Protein 3GLV (pdb70)

Solvent-accessible surface area: 13086 Å² total; per-residue (Å²): 112,162,72,67,0,3,0,60,26,19,8,30,46,2,69,38,21,34,9,38,31,0,72,42,0,52,141,69,20,81,41,0,0,0,10,0,19,61,40,56,31,1,133,120,102,66,116,121,17,144,52,71,35,97,29,4,37,40,9,0,44,19,1,88,21,1,66,102,21,55,36,7,46,97,73,68,96,36,99,10,5,85,101,8,154,4,67,16,8,0,16,17,99,117,54,99,150,61,44,62,81,8,65,72,90,6,97,193,108,60,51,135,19,132,18,28,83,8,66,146,106,157,131,116,81,59,0,1,0,12,17,42,7,23,56,3,69,26,20,30,6,38,20,0,84,51,0,56,148,64,22,83,22,0,0,0,9,0,18,75,33,32,42,1,125,119,88,74,124,112,17,135,49,73,31,96,28,3,38,37,8,0,42,20,0,91,19,2,68,100,21,48,33,8,60,113,83,34,68,83,84,3,2,78,102,4,154,6,67,15,6,0,3,8,122,91,40,176,76,68,70,64,124,13,52,53,81,3,72,173,59,73,38,130,7,128,26,34,84,11,71,131,110,162

B-factor: mean 28.6, std 10.63, range [13.2, 109.68]

Organism: Thermoplasma volcanium (strain ATCC 51530 / DSM 4299 / JCM 9571 / NBRC 15438 / GSS1) (NCBI:txid273116)

Radius of gyration: 21.01 Å; Cα contacts (8 Å, |Δi|>4): 425; chains: 2; bounding box: 41×51×57 Å

Foldseek 3Di:
DFAEEEEEDQQQDPDVQVVLQLVQRLVVGHAYEYEHEAQQQCVVVPHRGPDHRVVSQVVVCPDPSHRYYYYADNPCRVVVCVVRVGQEYEDEQPPVVVVVVVVVVCVVVVRRHYYDYGDHDD/DWAEEEEEDAQQPPDVQVVQQLVVRLVVIPAYEYEHEAQVRQVVVVDRRPDHRVVSQVVVCPDPSHRYYYYDDVPPVVVVCVVRLHQEYEAEQPDPDDLVVVQVVNVVVVHHHHYYYGDGDD

Sequence (244 aa):
GMIRVMATGVFDILHLGHIHYLKESKKLGDELVVVVARDSTARNNGKIPIFDENSRLALISELKVVDRAILGHEGDMMKTVIEVKPDIITLGYDQKFDEAELQSKINKLGITVKIVRISKYDGMIRVMATGVFDILHLGHIHYLKESKKLGDELVVVVARDSTARNNGKIPIFDENSRLALISELKVVDRAILGHEGDMMKTVIEVKPDIITLGYDQKFDEAELQSKINKLGITVKIVRISKYD

Nearest PDB structures (foldseek):
  3glv-assembly1_B  TM=1.008E+00  e=1.560E-24  Thermoplasma volcanium GSS1
  1n1d-assembly1_A  TM=8.593E-01  e=3.790E-09  Bacillus subtilis
  2b7l-assembly2_D  TM=8.286E-01  e=2.586E-09  Staphylococcus aureus
  5x3d-assembly1_A-2  TM=8.651E-01  e=1.445E-08  Streptomyces wedmorensis
  4xsv-assembly1_A  TM=7.976E-01  e=5.506E-08  Homo sapiens

Secondary structure (DSSP, 8-state):
---EEEEEE--SS--HHHHHHHHHHHTTSSEEEEEEPPHHHHHHTT---SS-HHHHHHHHTTBTT-SEEEE--TT-HHHHHHHH--SEEEE-TT-HHHHHHHHHHHHHHT---EEEEPPPP-/---EEEEEE--SS--HHHHHHHHHHHTTSSEEEEEEPPHHHHHTTT---SS-HHHHHHHHHTBTT-SEEEE--TT-HHHHHHHH--SEEEE-TT----HHHHHHHHHHTT---EEEEPPPP-

Structure (mmCIF, N/CA/C/O backbone):
data_3GLV
#
_entry.id   3GLV
#
_cell.length_a   62.391
_cell.length_b   67.187
_cell.length_c   99.032
_cell.angle_alpha   90.00
_cell.angle_beta   90.00
_cell.angle_gamma   90.00
#
_symmetry.space_group_name_H-M   'P 21 21 21'
#
loop_
_entity.id
_entity.type
_entity.pdbx_description
1 polymer 'Lipopolysaccharide core biosynthesis protein'
2 non-polymer 'SULFATE ION'
3 non-polymer 'ADENOSINE MONOPHOSPHATE'
4 water water
#
loop_
_atom_site.group_PDB
_atom_site.id
_atom_site.type_symbol
_atom_site.label_atom_id
_atom_site.label_alt_id
_atom_site.label_comp_id
_atom_site.label_asym_id
_atom_site.label_entity_id
_atom_site.label_seq_id
_atom_site.pdbx_PDB_ins_code
_atom_site.Cartn_x
_atom_site.Cartn_y
_atom_site.Cartn_z
_atom_site.occupancy
_atom_site.B_iso_or_equiv
_atom_site.auth_seq_id
_atom_site.auth_comp_id
_atom_site.auth_asym_id
_atom_site.auth_atom_id
_atom_site.pdbx_PDB_model_num
ATOM 1 N N . GLY A 1 1 ? 36.384 70.100 -10.708 1.00 20.00 0 GLY A N 1
ATOM 2 C CA . GLY A 1 1 ? 36.401 69.387 -11.968 1.00 20.00 0 GLY A CA 1
ATOM 3 C C . GLY A 1 1 ? 36.195 67.918 -11.737 1.00 20.00 0 GLY A C 1
ATOM 4 O O . GLY A 1 1 ? 36.943 67.354 -11.008 1.00 20.00 0 GLY A O 1
ATOM 5 N N . MET A 1 2 ? 35.181 67.336 -12.362 1.00 33.38 1 MET A N 1
ATOM 6 C CA . MET A 1 2 ? 34.760 65.964 -12.186 1.00 34.29 1 MET A CA 1
ATOM 7 C C . MET A 1 2 ? 35.217 65.075 -13.343 1.00 32.38 1 MET A C 1
ATOM 8 O O . MET A 1 2 ? 34.583 65.027 -14.372 1.00 33.24 1 MET A O 1
ATOM 13 N N . ILE A 1 3 ? 36.304 64.361 -13.146 1.00 29.41 2 ILE A N 1
ATOM 14 C CA . ILE A 1 3 ? 36.993 63.653 -14.195 1.00 27.47 2 ILE A CA 1
ATOM 15 C C . ILE A 1 3 ? 36.210 62.434 -14.623 1.00 25.98 2 ILE A C 1
ATOM 16 O O . ILE A 1 3 ? 35.830 61.621 -13.794 1.00 25.79 2 ILE A O 1
ATOM 21 N N . ARG A 1 4 ? 35.959 62.325 -15.922 1.00 24.43 3 ARG A N 1
ATOM 22 C CA . ARG A 1 4 ? 35.191 61.243 -16.472 1.00 24.06 3 ARG A CA 1
ATOM 23 C C . ARG A 1 4 ? 36.112 60.206 -17.120 1.00 22.70 3 ARG A C 1
ATOM 24 O O . ARG A 1 4 ? 36.864 60.530 -18.030 1.00 20.89 3 ARG A O 1
ATOM 32 N N . VAL A 1 5 ? 36.010 58.954 -16.628 1.00 22.36 4 VAL A N 1
ATOM 33 C CA . VAL A 1 5 ? 36.817 57.807 -17.097 1.00 20.48 4 VAL A CA 1
ATOM 34 C C . VAL A 1 5 ? 35.852 56.899 -17.878 1.00 19.84 4 VAL A C 1
ATOM 35 O O . VAL A 1 5 ? 34.711 56.610 -17.411 1.00 19.02 4 VAL A O 1
ATOM 39 N N . MET A 1 6 ? 36.281 56.475 -19.064 1.00 18.77 5 MET A N 1
ATOM 40 C CA . MET A 1 6 ? 35.560 55.503 -19.915 1.00 18.52 5 MET A CA 1
ATOM 41 C C . MET A 1 6 ? 36.361 54.231 -19.982 1.00 19.29 5 MET A C 1
ATOM 42 O O . MET A 1 6 ? 37.593 54.234 -20.346 1.00 17.92 5 MET A O 1
ATOM 47 N N . ALA A 1 7 ? 35.667 53.147 -19.615 1.00 17.44 6 ALA A N 1
ATOM 48 C CA . ALA A 1 7 ? 36.156 51.764 -19.738 1.00 17.34 6 ALA A CA 1
ATOM 49 C C . ALA A 1 7 ? 35.253 51.003 -20.706 1.00 19.32 6 ALA A C 1
ATOM 50 O O . ALA A 1 7 ? 34.060 51.364 -20.876 1.00 18.46 6 ALA A O 1
ATOM 52 N N . THR A 1 8 ? 35.788 49.943 -21.322 1.00 19.55 7 THR A N 1
ATOM 53 C CA . THR A 1 8 ? 35.020 49.176 -22.319 1.00 20.73 7 THR A CA 1
ATOM 54 C C . THR A 1 8 ? 35.211 47.661 -22.121 1.00 19.98 7 THR A C 1
ATOM 55 O O . THR A 1 8 ? 36.198 47.225 -21.566 1.00 19.38 7 THR A O 1
ATOM 59 N N . GLY A 1 9 ? 34.330 46.839 -22.673 1.00 20.39 8 GLY A N 1
ATOM 60 C CA . GLY A 1 9 ? 34.497 45.365 -22.618 1.00 19.51 8 GLY A CA 1
ATOM 61 C C . GLY A 1 9 ? 33.183 44.695 -22.968 1.00 20.12 8 GLY A C 1
ATOM 62 O O . GLY A 1 9 ? 32.159 45.382 -23.171 1.00 18.95 8 GLY A O 1
ATOM 63 N N . VAL A 1 10 ? 33.236 43.368 -23.064 1.00 19.74 9 VAL A N 1
ATOM 64 C CA . VAL A 1 10 ? 32.084 42.531 -23.238 1.00 19.41 9 VAL A CA 1
ATOM 65 C C . VAL A 1 10 ? 31.444 42.227 -21.902 1.00 19.38 9 VAL A C 1
ATOM 66 O O . VAL A 1 10 ? 30.254 42.306 -21.803 1.00 17.93 9 VAL A O 1
ATOM 70 N N . PHE A 1 11 ? 32.252 41.855 -20.894 1.00 20.15 10 PHE A N 1
ATOM 71 C CA . PHE A 1 11 ? 31.788 41.496 -19.548 1.00 20.17 10 PHE A CA 1
ATOM 72 C C . PHE A 1 11 ? 30.749 40.388 -19.591 1.00 20.80 10 PHE A C 1
ATOM 73 O O . PHE A 1 11 ? 29.662 40.530 -19.056 1.00 19.79 10 PHE A O 1
ATOM 81 N N . ASP A 1 12 ? 31.077 39.299 -20.269 1.00 20.11 11 ASP A N 1
ATOM 82 C CA . ASP A 1 12 ? 30.117 38.198 -20.427 1.00 21.17 11 ASP A CA 1
ATOM 83 C C . ASP A 1 12 ? 29.900 37.472 -19.088 1.00 21.46 11 ASP A C 1
ATOM 84 O O . ASP A 1 12 ? 28.787 37.506 -18.510 1.00 22.48 11 ASP A O 1
ATOM 89 N N . ILE A 1 13 ? 30.948 36.850 -18.590 1.00 22.20 12 ILE A N 1
ATOM 90 C CA . ILE A 1 13 ? 30.907 36.221 -17.272 1.00 23.55 12 ILE A CA 1
ATOM 91 C C . ILE A 1 13 ? 31.771 37.050 -16.360 1.00 23.52 12 ILE A C 1
ATOM 92 O O . ILE A 1 13 ? 33.002 37.101 -16.584 1.00 23.39 12 ILE A O 1
ATOM 97 N N . LEU A 1 14 ? 31.168 37.690 -15.352 1.00 22.42 13 LEU A N 1
ATOM 98 C CA . LEU A 1 14 ? 31.956 38.613 -14.498 1.00 23.23 13 LEU A CA 1
ATOM 99 C C . LEU A 1 14 ? 32.976 37.844 -13.699 1.00 23.34 13 LEU A C 1
ATOM 100 O O . LEU A 1 14 ? 32.678 36.766 -13.131 1.00 22.01 13 LEU A O 1
ATOM 105 N N . HIS A 1 15 ? 34.185 38.378 -13.654 1.00 23.88 14 HIS A N 1
ATOM 106 C CA . HIS A 1 15 ? 35.215 37.804 -12.830 1.00 23.84 14 HIS A CA 1
ATOM 107 C C . HIS A 1 15 ? 36.138 38.883 -12.244 1.00 23.42 14 HIS A C 1
ATOM 108 O O . HIS A 1 15 ? 35.963 40.054 -12.531 1.00 21.31 14 HIS A O 1
ATOM 115 N N . LEU A 1 16 ? 37.103 38.478 -11.417 1.00 22.42 15 LEU A N 1
ATOM 116 C CA . LEU A 1 16 ? 37.884 39.439 -10.657 1.00 22.62 15 LEU A CA 1
ATOM 117 C C . LEU A 1 16 ? 38.854 40.259 -11.533 1.00 21.96 15 LEU A C 1
ATOM 118 O O . LEU A 1 16 ? 39.322 41.336 -11.125 1.00 20.46 15 LEU A O 1
ATOM 123 N N . GLY A 1 17 ? 39.156 39.756 -12.719 1.00 20.75 16 GLY A N 1
ATOM 124 C CA . GLY A 1 17 ? 39.908 40.540 -13.727 1.00 20.67 16 GLY A CA 1
ATOM 125 C C . GLY A 1 17 ? 39.142 41.775 -14.176 1.00 20.71 16 GLY A C 1
ATOM 126 O O . GLY A 1 17 ? 39.706 42.882 -14.316 1.00 19.57 16 GLY A O 1
ATOM 127 N N . HIS A 1 18 ? 37.834 41.590 -14.392 1.00 20.05 17 HIS A N 1
ATOM 128 C CA . HIS A 1 18 ? 37.002 42.660 -14.741 1.00 20.20 17 HIS A CA 1
ATOM 129 C C . HIS A 1 18 ? 36.978 43.634 -13.561 1.00 20.19 17 HIS A C 1
ATOM 130 O O . HIS A 1 18 ? 37.071 44.842 -13.747 1.00 20.33 17 HIS A O 1
ATOM 137 N N . ILE A 1 19 ? 36.757 43.126 -12.357 1.00 19.80 18 ILE A N 1
ATOM 138 C CA . ILE A 1 19 ? 36.704 43.969 -11.181 1.00 19.19 18 ILE A CA 1
ATOM 139 C C . ILE A 1 19 ? 37.990 44.796 -11.064 1.00 19.72 18 ILE A C 1
ATOM 140 O O . ILE A 1 19 ? 37.936 46.000 -10.743 1.00 18.31 18 ILE A O 1
ATOM 145 N N . HIS A 1 20 ? 39.158 44.182 -11.291 1.00 18.99 19 HIS A N 1
ATOM 146 C CA . HIS A 1 20 ? 40.417 44.968 -11.155 1.00 18.46 19 HIS A CA 1
ATOM 147 C C . HIS A 1 20 ? 40.421 46.081 -12.239 1.00 19.12 19 HIS A C 1
ATOM 148 O O . HIS A 1 20 ? 40.760 47.217 -11.943 1.00 19.01 19 HIS A O 1
ATOM 155 N N . TYR A 1 21 ? 40.025 45.783 -13.456 1.00 18.92 20 TYR A N 1
ATOM 156 C CA . TYR A 1 21 ? 39.991 46.783 -14.512 1.00 17.71 20 TYR A CA 1
ATOM 157 C C . TYR A 1 21 ? 39.079 47.941 -14.171 1.00 18.80 20 TYR A C 1
ATOM 158 O O . TYR A 1 21 ? 39.489 49.051 -14.229 1.00 17.00 20 TYR A O 1
ATOM 167 N N . LEU A 1 22 ? 37.852 47.640 -13.789 1.00 17.85 21 LEU A N 1
ATOM 168 C CA . LEU A 1 22 ? 36.886 48.641 -13.442 1.00 17.58 21 LEU A CA 1
ATOM 169 C C . LEU A 1 22 ? 37.288 49.447 -12.189 1.00 17.16 21 LEU A C 1
ATOM 170 O O . LEU A 1 22 ? 37.293 50.628 -12.220 1.00 17.35 21 LEU A O 1
ATOM 175 N N . LYS A 1 23 ? 37.658 48.779 -11.115 1.00 18.09 22 LYS A N 1
ATOM 176 C CA . LYS A 1 23 ? 38.037 49.429 -9.881 1.00 18.97 22 LYS A CA 1
ATOM 177 C C . LYS A 1 23 ? 39.213 50.348 -10.046 1.00 19.23 22 LYS A C 1
ATOM 178 O O . LYS A 1 23 ? 39.219 51.478 -9.484 1.00 18.94 22 LYS A O 1
ATOM 184 N N . GLU A 1 24 ? 40.221 49.904 -10.798 1.00 19.11 23 GLU A N 1
ATOM 185 C CA . GLU A 1 24 ? 41.407 50.747 -10.976 1.00 18.80 23 GLU A CA 1
ATOM 186 C C . GLU A 1 24 ? 41.043 51.919 -11.906 1.00 19.30 23 GLU A C 1
ATOM 187 O O . GLU A 1 24 ? 41.532 53.002 -11.715 1.00 17.67 23 GLU A O 1
ATOM 193 N N . SER A 1 25 ? 40.125 51.703 -12.871 1.00 18.68 24 SER A N 1
ATOM 194 C CA . SER A 1 25 ? 39.724 52.778 -13.730 1.00 18.86 24 SER A CA 1
ATOM 195 C C . SER A 1 25 ? 39.036 53.847 -12.893 1.00 20.12 24 SER A C 1
ATOM 196 O O . SER A 1 25 ? 39.299 55.017 -13.085 1.00 19.82 24 SER A O 1
ATOM 199 N N . LYS A 1 26 ? 38.148 53.440 -11.969 1.00 21.05 25 LYS A N 1
ATOM 200 C CA . LYS A 1 26 ? 37.394 54.385 -11.143 1.00 21.18 25 LYS A CA 1
ATOM 201 C C . LYS A 1 26 ? 38.339 55.240 -10.310 1.00 20.40 25 LYS A C 1
ATOM 202 O O . LYS A 1 26 ? 38.141 56.441 -10.147 1.00 19.95 25 LYS A O 1
ATOM 208 N N . LYS A 1 27 ? 39.423 54.629 -9.844 1.00 19.99 26 LYS A N 1
ATOM 209 C CA . LYS A 1 27 ? 40.383 55.333 -9.006 1.00 18.80 26 LYS A CA 1
ATOM 210 C C . LYS A 1 27 ? 40.957 56.549 -9.726 1.00 18.98 26 LYS A C 1
ATOM 211 O O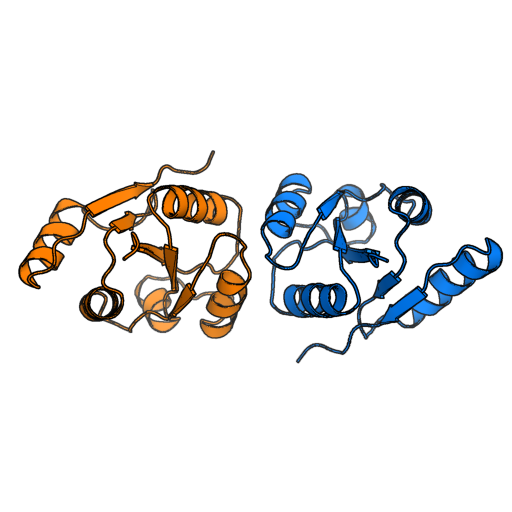 . LYS A 1 27 ? 41.514 57.428 -9.059 1.00 17.64 26 LYS A O 1
ATOM 217 N N . LEU A 1 28 ? 40.896 56.582 -11.057 1.00 19.05 27 LEU A N 1
ATOM 218 C CA . LEU A 1 28 ? 41.597 57.640 -11.785 1.00 19.95 27 LEU A CA 1
ATOM 219 C C . LEU A 1 28 ? 40.734 58.917 -11.922 1.00 20.10 27 LEU A C 1
ATOM 220 O O . LEU A 1 28 ? 41.213 59.948 -12.399 1.00 20.29 27 LEU A O 1
ATOM 225 N N . GLY A 1 29 ? 39.466 58.861 -11.533 1.00 20.94 28 GLY A N 1
ATOM 226 C CA . GLY A 1 29 ? 38.611 60.016 -11.687 1.00 20.95 28 GLY A CA 1
ATOM 227 C C . GLY A 1 29 ? 37.445 60.020 -10.719 1.00 21.38 28 GLY A C 1
ATOM 228 O O . GLY A 1 29 ? 37.542 59.480 -9.616 1.00 20.05 28 GLY A O 1
ATOM 229 N N . ASP A 1 30 ? 36.335 60.620 -11.153 1.00 21.12 29 ASP A N 1
ATOM 230 C CA . ASP A 1 30 ? 35.162 60.812 -10.302 1.00 22.66 29 ASP A CA 1
ATOM 231 C C . ASP A 1 30 ? 33.930 60.135 -10.793 1.00 22.98 29 ASP A C 1
ATOM 232 O O . ASP A 1 30 ? 32.999 59.886 -10.029 1.00 24.92 29 ASP A O 1
ATOM 237 N N . GLU A 1 31 ? 33.867 59.886 -12.095 1.00 23.73 30 GLU A N 1
ATOM 238 C CA . GLU A 1 31 ? 32.757 59.182 -12.692 1.00 23.84 30 GLU A CA 1
ATOM 239 C C . GLU A 1 31 ? 33.330 58.083 -13.615 1.00 23.04 30 GLU A C 1
ATOM 240 O O . GLU A 1 31 ? 34.118 58.361 -14.469 1.00 23.89 30 GLU A O 1
ATOM 246 N N . LEU A 1 32 ? 32.909 56.835 -13.409 1.00 21.79 31 LEU A N 1
ATOM 247 C CA . LEU A 1 32 ? 33.198 55.746 -14.323 1.00 19.87 31 LEU A CA 1
ATOM 248 C C . LEU A 1 32 ? 31.996 55.413 -15.196 1.00 20.47 31 LEU A C 1
ATOM 249 O O . LEU A 1 32 ? 30.927 55.076 -14.678 1.00 19.19 31 LEU A O 1
ATOM 254 N N . VAL A 1 33 ? 32.189 55.593 -16.528 1.00 20.45 32 VAL A N 1
ATOM 255 C CA . VAL A 1 33 ? 31.240 55.182 -17.562 1.00 20.22 32 VAL A CA 1
ATOM 256 C C . VAL A 1 33 ? 31.806 53.938 -18.169 1.00 19.74 32 VAL A C 1
ATOM 257 O O . VAL A 1 33 ? 32.983 53.891 -18.653 1.00 20.06 32 VAL A O 1
ATOM 261 N N . VAL A 1 34 ? 31.006 52.884 -18.164 1.00 19.93 33 VAL A N 1
ATOM 262 C CA . VAL A 1 34 ? 31.428 51.643 -18.829 1.00 18.85 33 VAL A CA 1
ATOM 263 C C . VAL A 1 34 ? 30.673 51.425 -20.102 1.00 20.34 33 VAL A C 1
ATOM 264 O O . VAL A 1 34 ? 29.380 51.513 -20.133 1.00 18.98 33 VAL A O 1
ATOM 268 N N . VAL A 1 35 ? 31.411 51.152 -21.178 1.00 18.68 34 VAL A N 1
ATOM 269 C CA . VAL A 1 35 ? 30.749 50.895 -22.459 1.00 19.58 34 VAL A CA 1
ATOM 270 C C . VAL A 1 35 ? 30.807 49.398 -22.768 1.00 19.99 34 VAL A C 1
ATOM 271 O O . VAL A 1 35 ? 31.883 48.805 -22.905 1.00 18.84 34 VAL A O 1
ATOM 275 N N . VAL A 1 36 ? 29.632 48.803 -22.825 1.00 19.59 35 VAL A N 1
ATOM 276 C CA . VAL A 1 36 ? 29.443 47.356 -22.904 1.00 20.89 35 VAL A CA 1
ATOM 277 C C . VAL A 1 36 ? 29.183 46.962 -24.373 1.00 21.56 35 VAL A C 1
ATOM 278 O O . VAL A 1 36 ? 28.262 47.509 -25.007 1.00 21.57 35 VAL A O 1
ATOM 282 N N . ALA A 1 37 ? 29.968 46.032 -24.917 1.00 21.79 36 ALA A N 1
ATOM 283 C CA . ALA A 1 37 ? 29.854 45.655 -26.338 1.00 22.25 36 ALA A CA 1
ATOM 284 C C . ALA A 1 37 ? 28.481 45.052 -26.659 1.00 22.31 36 ALA A C 1
ATOM 285 O O . ALA A 1 37 ? 27.963 44.244 -25.898 1.00 22.17 36 ALA A O 1
ATOM 287 N N . ARG A 1 38 ? 27.876 45.499 -27.762 1.00 22.12 37 ARG A N 1
ATOM 288 C CA . ARG A 1 38 ? 26.724 44.849 -28.338 1.00 22.69 37 ARG A CA 1
ATOM 289 C C . ARG A 1 38 ? 27.050 43.417 -28.708 1.00 21.76 37 ARG A C 1
ATOM 290 O O . ARG A 1 38 ? 28.187 43.064 -28.974 1.00 19.03 37 ARG A O 1
ATOM 298 N N . ASP A 1 39 ? 26.017 42.604 -28.741 1.00 22.29 38 ASP A N 1
ATOM 299 C CA . ASP A 1 39 ? 26.167 41.212 -29.160 1.00 23.93 38 ASP A CA 1
ATOM 300 C C . ASP A 1 39 ? 26.746 41.065 -30.573 1.00 24.31 38 ASP A C 1
ATOM 301 O O . ASP A 1 39 ? 27.607 40.212 -30.789 1.00 24.77 38 ASP A O 1
ATOM 306 N N . SER A 1 40 ? 26.338 41.901 -31.531 1.00 25.66 39 SER A N 1
ATOM 307 C CA . SER A 1 40 ? 26.934 41.824 -32.892 1.00 26.58 39 SER A CA 1
ATOM 308 C C . SER A 1 40 ? 28.441 42.105 -32.892 1.00 27.78 39 SER A C 1
ATOM 309 O O . SER A 1 40 ? 29.233 41.375 -33.499 1.00 27.01 39 SER A O 1
ATOM 312 N N . THR A 1 41 ? 28.833 43.186 -32.234 1.00 28.45 40 THR A N 1
ATOM 313 C CA . THR A 1 41 ? 30.244 43.539 -32.106 1.00 29.50 40 THR A CA 1
ATOM 314 C C . THR A 1 41 ? 31.058 42.388 -31.505 1.00 30.25 40 THR A C 1
ATOM 315 O O . THR A 1 41 ? 32.054 41.950 -32.096 1.00 30.75 40 THR A O 1
ATOM 319 N N . ALA A 1 42 ? 30.639 41.883 -30.340 1.00 29.24 41 ALA A N 1
ATOM 320 C CA . ALA A 1 42 ? 31.350 40.747 -29.751 1.00 30.00 41 ALA A CA 1
ATOM 321 C C . ALA A 1 42 ? 31.448 39.554 -30.727 1.00 30.18 41 ALA A C 1
ATOM 322 O O . ALA A 1 42 ? 32.527 38.974 -30.932 1.00 29.49 41 ALA A O 1
ATOM 324 N N . ARG A 1 43 ? 30.320 39.193 -31.318 1.00 31.47 42 ARG A N 1
ATOM 325 C CA . ARG A 1 43 ? 30.316 38.112 -32.306 1.00 33.09 42 ARG A CA 1
ATOM 326 C C . ARG A 1 43 ? 31.312 38.377 -33.435 1.00 35.08 42 ARG A C 1
ATOM 327 O O . ARG A 1 43 ? 32.060 37.475 -33.848 1.00 34.48 42 ARG A O 1
ATOM 335 N N . ASN A 1 44 ? 31.288 39.609 -33.958 1.00 37.16 43 ASN A N 1
ATOM 336 C CA . ASN A 1 44 ? 32.129 39.957 -35.110 1.00 38.70 43 ASN A CA 1
ATOM 337 C C . ASN A 1 44 ? 33.576 39.936 -34.744 1.00 39.47 43 ASN A C 1
ATOM 338 O O . ASN A 1 44 ? 34.405 39.745 -35.616 1.00 40.56 43 ASN A O 1
ATOM 343 N N . ASN A 1 45 ? 33.884 40.149 -33.467 1.00 39.87 44 ASN A N 1
ATOM 344 C CA . ASN A 1 45 ? 35.256 40.023 -32.985 1.00 40.44 44 ASN A CA 1
ATOM 345 C C . ASN A 1 45 ? 35.541 38.601 -32.502 1.00 40.61 44 ASN A C 1
ATOM 346 O O . ASN A 1 45 ? 36.493 38.370 -31.749 1.00 41.01 44 ASN A O 1
ATOM 351 N N . GLY A 1 46 ? 34.733 37.640 -32.956 1.00 40.28 45 GLY A N 1
ATOM 352 C CA . GLY A 1 46 ? 34.964 36.242 -32.631 1.00 40.18 45 GLY A CA 1
ATOM 353 C C . GLY A 1 46 ? 34.887 35.871 -31.153 1.00 39.66 45 GLY A C 1
ATOM 354 O O . GLY A 1 46 ? 35.591 34.985 -30.708 1.00 40.40 45 GLY A O 1
ATOM 355 N N . LYS A 1 47 ? 34.049 36.539 -30.379 1.00 38.37 46 LYS A N 1
ATOM 356 C CA . LYS A 1 47 ? 33.783 36.070 -29.036 1.00 37.70 46 LYS A CA 1
ATOM 357 C C . LYS A 1 47 ? 32.286 36.085 -28.803 1.00 35.01 46 LYS A C 1
ATOM 358 O O . LYS A 1 47 ? 31.738 37.102 -28.395 1.00 35.06 46 LYS A O 1
ATOM 364 N N . ILE A 1 48 ? 31.635 34.961 -29.079 1.00 31.54 47 ILE A N 1
ATOM 365 C CA . ILE A 1 48 ? 30.206 34.826 -28.876 1.00 29.44 47 ILE A CA 1
ATOM 366 C C . ILE A 1 48 ? 29.924 34.885 -27.364 1.00 27.59 47 ILE A C 1
ATOM 367 O O . ILE A 1 48 ? 30.424 34.064 -26.622 1.00 28.03 47 ILE A O 1
ATOM 372 N N . PRO A 1 49 ? 29.152 35.867 -26.894 1.00 25.18 48 PRO A N 1
ATOM 373 C CA . PRO A 1 49 ? 28.875 35.819 -25.440 1.00 24.34 48 PRO A CA 1
ATOM 374 C C . PRO A 1 49 ? 27.624 34.969 -25.125 1.00 23.67 48 PRO A C 1
ATOM 375 O O . PRO A 1 49 ? 26.693 34.933 -25.919 1.00 25.38 48 PRO A O 1
ATOM 379 N N . ILE A 1 50 ? 27.610 34.303 -23.980 1.00 20.87 49 ILE A N 1
ATOM 380 C CA . ILE A 1 50 ? 26.491 33.458 -23.569 1.00 19.86 49 ILE A CA 1
ATOM 381 C C . ILE A 1 50 ? 25.312 34.273 -22.963 1.00 18.95 49 ILE A C 1
ATOM 382 O O . ILE A 1 50 ? 24.138 33.846 -22.996 1.00 18.86 49 ILE A O 1
ATOM 387 N N . PHE A 1 51 ? 25.629 35.440 -22.400 1.00 17.94 50 PHE A N 1
ATOM 388 C CA . PHE A 1 51 ? 24.599 36.367 -21.910 1.00 18.56 50 PHE A CA 1
ATOM 389 C C . PHE A 1 51 ? 24.327 37.455 -22.954 1.00 19.65 50 PHE A C 1
ATOM 390 O O . PHE A 1 51 ? 25.262 37.986 -23.563 1.00 18.00 50 PHE A O 1
ATOM 398 N N . ASP A 1 52 ? 23.060 37.817 -23.129 1.00 19.24 51 ASP A N 1
ATOM 399 C CA . ASP A 1 52 ? 22.691 38.831 -24.151 1.00 20.27 51 ASP A CA 1
ATOM 400 C C . ASP A 1 52 ? 23.088 40.227 -23.663 1.00 20.07 51 ASP A C 1
ATOM 401 O O . ASP A 1 52 ? 23.372 40.432 -22.479 1.00 20.71 51 ASP A O 1
ATOM 406 N N . GLU A 1 53 ? 23.100 41.190 -24.582 1.00 20.24 52 GLU A N 1
ATOM 407 C CA . GLU A 1 53 ? 23.696 42.497 -24.321 1.00 19.52 52 GLU A CA 1
ATOM 408 C C . GLU A 1 53 ? 22.995 43.272 -23.236 1.00 19.36 52 GLU A C 1
ATOM 409 O O . GLU A 1 53 ? 23.646 43.919 -22.467 1.00 18.99 52 GLU A O 1
ATOM 415 N N . ASN A 1 54 ? 21.675 43.179 -23.140 1.00 20.53 53 ASN A N 1
ATOM 416 C CA . ASN A 1 54 ? 20.949 43.887 -22.100 1.00 21.77 53 ASN A CA 1
ATOM 417 C C . ASN A 1 54 ? 21.244 43.303 -20.733 1.00 22.33 53 ASN A C 1
ATOM 418 O O . ASN A 1 54 ? 21.419 44.041 -19.747 1.00 22.43 53 ASN A O 1
ATOM 423 N N . SER A 1 55 ? 21.351 41.978 -20.671 1.00 21.42 54 SER A N 1
ATOM 424 C CA . SER A 1 55 ? 21.737 41.329 -19.419 1.00 20.66 54 SER A CA 1
ATOM 425 C C . SER A 1 55 ? 23.134 41.754 -19.000 1.00 19.51 54 SER A C 1
ATOM 426 O O . SER A 1 55 ? 23.343 42.118 -17.826 1.00 18.61 54 SER A O 1
ATOM 429 N N . ARG A 1 56 ? 24.075 41.757 -19.942 1.00 18.76 55 ARG A N 1
ATOM 430 C CA . ARG A 1 56 ? 25.449 42.069 -19.554 1.00 18.79 55 ARG A CA 1
ATOM 431 C C . ARG A 1 56 ? 25.533 43.504 -19.031 1.00 20.42 55 ARG A C 1
ATOM 432 O O . ARG A 1 56 ? 26.254 43.779 -18.068 1.00 19.96 55 ARG A O 1
ATOM 440 N N . LEU A 1 57 ? 24.855 44.423 -19.724 1.00 20.49 56 LEU A N 1
ATOM 441 C CA . LEU A 1 57 ? 24.836 45.839 -19.348 1.00 21.77 56 LEU A CA 1
ATOM 442 C C . LEU A 1 57 ? 24.243 46.013 -17.947 1.00 21.73 56 LEU A C 1
ATOM 443 O O . LEU A 1 57 ? 24.810 46.707 -17.133 1.00 21.83 56 LEU A O 1
ATOM 448 N N . ALA A 1 58 ? 23.071 45.412 -17.709 1.00 22.90 57 ALA A N 1
ATOM 449 C CA . ALA A 1 58 ? 22.368 45.490 -16.410 1.00 22.99 57 ALA A CA 1
ATOM 450 C C . ALA A 1 58 ? 23.224 44.973 -15.251 1.00 23.80 57 ALA A C 1
ATOM 451 O O . ALA A 1 58 ? 23.259 45.575 -14.168 1.00 22.87 57 ALA A O 1
ATOM 453 N N . LEU A 1 59 ? 23.926 43.856 -15.459 1.00 22.64 58 LEU A N 1
ATOM 454 C CA . LEU A 1 59 ? 24.764 43.339 -14.401 1.00 22.35 58 LEU A CA 1
ATOM 455 C C . LEU A 1 59 ? 25.903 44.290 -14.114 1.00 21.67 58 LEU A C 1
ATOM 456 O O . LEU A 1 59 ? 26.121 44.632 -12.947 1.00 21.02 58 LEU A O 1
ATOM 461 N N . ILE A 1 60 ? 26.610 44.748 -15.141 1.00 21.20 59 ILE A N 1
ATOM 462 C CA . ILE A 1 60 ? 27.716 45.735 -14.939 1.00 20.68 59 ILE A CA 1
ATOM 463 C C . ILE A 1 60 ? 27.251 46.971 -14.123 1.00 19.8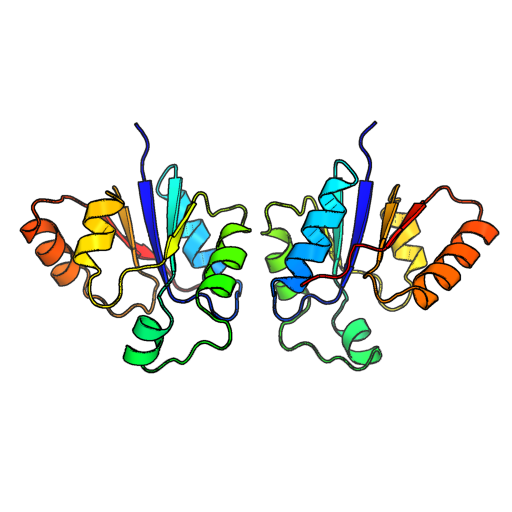1 59 ILE A C 1
ATOM 464 O O . ILE A 1 60 ? 27.968 47.489 -13.280 1.00 19.31 59 ILE A O 1
ATOM 469 N N . SER A 1 61 ? 26.010 47.403 -14.349 1.00 20.17 60 SER A N 1
ATOM 470 C CA . SER A 1 61 ? 25.433 48.578 -13.685 1.00 21.02 60 SER A CA 1
ATOM 471 C C . SER A 1 61 ? 25.256 48.355 -12.173 1.00 20.82 60 SER A C 1
ATOM 472 O O . SER A 1 61 ? 24.978 49.309 -11.426 1.00 21.14 60 SER A O 1
ATOM 475 N N . GLU A 1 62 ? 25.346 47.112 -11.729 1.00 20.88 61 GLU A N 1
ATOM 476 C CA . GLU A 1 62 ? 25.098 46.807 -10.320 1.00 21.11 61 GLU A CA 1
ATOM 477 C C . GLU A 1 62 ? 26.360 46.890 -9.496 1.00 21.04 61 GLU A C 1
ATOM 478 O O . GLU A 1 62 ? 26.290 46.695 -8.267 1.00 22.10 61 GLU A O 1
ATOM 484 N N . LEU A 1 63 ? 27.505 47.147 -10.132 1.00 19.04 62 LEU A N 1
ATOM 485 C CA . LEU A 1 63 ? 28.768 47.266 -9.404 1.00 18.66 62 LEU A CA 1
ATOM 486 C C . LEU A 1 63 ? 28.990 48.604 -8.736 1.00 19.46 62 LEU A C 1
ATOM 487 O O . LEU A 1 63 ? 28.788 49.677 -9.341 1.00 21.17 62 LEU A O 1
ATOM 492 N N . LYS A 1 64 ? 29.452 48.552 -7.485 1.00 19.17 63 LYS A N 1
ATOM 493 C CA . LYS A 1 64 ? 29.673 49.778 -6.703 1.00 20.44 63 LYS A CA 1
ATOM 494 C C . LYS A 1 64 ? 30.449 50.807 -7.509 1.00 19.60 63 LYS A C 1
ATOM 495 O O . LYS A 1 64 ? 30.081 51.956 -7.523 1.00 17.03 63 LYS A O 1
ATOM 501 N N . VAL A 1 65 ? 31.508 50.367 -8.195 1.00 19.96 64 VAL A N 1
ATOM 502 C CA . VAL A 1 65 ? 32.430 51.303 -8.806 1.00 20.24 64 VAL A CA 1
ATOM 503 C C . VAL A 1 65 ? 31.922 51.897 -10.122 1.00 22.62 64 VAL A C 1
ATOM 504 O O . VAL A 1 65 ? 32.516 52.857 -10.610 1.00 23.81 64 VAL A O 1
ATOM 508 N N . VAL A 1 66 ? 30.797 51.393 -10.657 1.00 22.83 65 VAL A N 1
ATOM 509 C CA . VAL A 1 66 ? 30.294 51.847 -11.913 1.00 22.61 65 VAL A CA 1
ATOM 510 C C . VAL A 1 66 ? 29.222 52.921 -11.727 1.00 24.16 65 VAL A C 1
ATOM 511 O O . VAL A 1 66 ? 28.116 52.671 -11.172 1.00 23.15 65 VAL A O 1
ATOM 515 N N . ASP A 1 67 ? 29.500 54.105 -12.268 1.00 23.96 66 ASP A N 1
ATOM 516 C CA . ASP A 1 67 ? 28.498 55.182 -12.185 1.00 24.78 66 ASP A CA 1
ATOM 517 C C . ASP A 1 67 ? 27.465 55.067 -13.283 1.00 25.60 66 ASP A C 1
ATOM 518 O O . ASP A 1 67 ? 26.278 55.193 -12.998 1.00 27.33 66 ASP A O 1
ATOM 523 N N . ARG A 1 68 ? 27.910 54.778 -14.509 1.00 25.37 67 ARG A N 1
ATOM 524 C CA . ARG A 1 68 ? 27.001 54.673 -15.664 1.00 26.26 67 ARG A CA 1
ATOM 525 C C . ARG A 1 68 ? 27.482 53.624 -16.631 1.00 24.72 67 ARG A C 1
ATOM 526 O O . ARG A 1 68 ? 28.689 53.486 -16.868 1.00 23.55 67 ARG A O 1
ATOM 534 N N . ALA A 1 69 ? 26.521 52.920 -17.227 1.00 24.29 68 ALA A N 1
ATOM 535 C CA . ALA A 1 69 ? 26.830 51.926 -18.233 1.00 24.03 68 ALA A CA 1
ATOM 536 C C . ALA A 1 69 ? 25.952 52.085 -19.426 1.00 23.74 68 ALA A C 1
ATOM 537 O O . ALA A 1 69 ? 24.732 52.283 -19.300 1.00 23.13 68 ALA A O 1
ATOM 539 N N . ILE A 1 70 ? 26.579 51.994 -20.593 1.00 22.70 69 ILE A N 1
ATOM 540 C CA . ILE A 1 70 ? 25.893 52.092 -21.854 1.00 22.75 69 ILE A CA 1
ATOM 541 C C . ILE A 1 70 ? 26.338 51.063 -22.878 1.00 22.67 69 ILE A C 1
ATOM 542 O O . ILE A 1 70 ? 27.469 50.523 -22.851 1.00 22.41 69 ILE A O 1
ATOM 547 N N . LEU A 1 71 ? 25.450 50.795 -23.813 1.00 22.73 70 LEU A N 1
ATOM 548 C CA . LEU A 1 71 ? 25.805 49.946 -24.944 1.00 24.83 70 LEU A CA 1
ATOM 549 C C . LEU A 1 71 ? 26.699 50.729 -25.933 1.00 25.40 70 LEU A C 1
ATOM 550 O O . LEU A 1 71 ? 26.485 51.904 -26.212 1.00 25.08 70 LEU A O 1
ATOM 555 N N . GLY A 1 72 ? 27.684 50.068 -26.485 1.00 25.92 71 GLY A N 1
ATOM 556 C CA . GLY A 1 72 ? 28.527 50.677 -27.472 1.00 27.29 71 GLY A CA 1
ATOM 557 C C . GLY A 1 72 ? 27.905 50.758 -28.862 1.00 29.53 71 GLY A C 1
ATOM 558 O O . GLY A 1 72 ? 26.768 50.409 -29.070 1.00 27.89 71 GLY A O 1
ATOM 559 N N . HIS A 1 73 ? 28.687 51.247 -29.802 1.00 32.32 72 HIS A N 1
ATOM 560 C CA . HIS A 1 73 ? 28.235 51.433 -31.161 1.00 36.15 72 HIS A CA 1
ATOM 561 C C . HIS A 1 73 ? 28.778 50.403 -32.088 1.00 38.99 72 HIS A C 1
ATOM 562 O O . HIS A 1 73 ? 29.963 50.229 -32.245 1.00 39.41 72 HIS A O 1
ATOM 569 N N . GLU A 1 74 ? 27.828 49.773 -32.727 1.00 42.57 73 GLU A N 1
ATOM 570 C CA . GLU A 1 74 ? 27.955 48.594 -33.521 1.00 45.69 73 GLU A CA 1
ATOM 571 C C . GLU A 1 74 ? 29.228 48.328 -34.318 1.00 46.67 73 GLU A C 1
ATOM 572 O O . GLU A 1 74 ? 29.497 47.193 -34.654 1.00 48.13 73 GLU A O 1
ATOM 578 N N . GLY A 1 75 ? 30.007 49.347 -34.623 1.00 46.70 74 GLY A N 1
ATOM 579 C CA . GLY A 1 75 ? 31.285 49.116 -35.258 1.00 46.66 74 GLY A CA 1
ATOM 580 C C . GLY A 1 75 ? 31.991 50.418 -35.507 1.00 46.96 74 GLY A C 1
ATOM 581 O O . GLY A 1 75 ? 32.525 50.649 -36.567 1.00 47.03 74 GLY A O 1
ATOM 582 N N . ASP A 1 76 ? 31.995 51.263 -34.492 1.00 46.81 75 ASP A N 1
ATOM 583 C CA . ASP A 1 76 ? 32.349 52.671 -34.637 1.00 46.09 75 ASP A CA 1
ATOM 584 C C . ASP A 1 76 ? 32.691 53.230 -33.259 1.00 45.10 75 ASP A C 1
ATOM 585 O O . ASP A 1 76 ? 31.833 53.824 -32.563 1.00 44.99 75 ASP A O 1
ATOM 590 N N . MET A 1 77 ? 33.935 53.014 -32.843 1.00 42.97 76 MET A N 1
ATOM 591 C CA . MET A 1 77 ? 34.353 53.368 -31.484 1.00 41.65 76 MET A CA 1
ATOM 592 C C . MET A 1 77 ? 34.418 54.894 -31.281 1.00 38.72 76 MET A C 1
ATOM 593 O O . MET A 1 77 ? 33.990 55.441 -30.234 1.00 35.90 76 MET A O 1
ATOM 598 N N . MET A 1 78 ? 34.942 55.585 -32.294 1.00 35.59 77 MET A N 1
ATOM 599 C CA . MET A 1 78 ? 35.082 57.021 -32.178 1.00 34.48 77 MET A CA 1
ATOM 600 C C . MET A 1 78 ? 33.722 57.667 -32.011 1.00 30.71 77 MET A C 1
ATOM 601 O O . MET A 1 78 ? 33.629 58.648 -31.332 1.00 28.61 77 MET A O 1
ATOM 606 N N . LYS A 1 79 ? 32.663 57.112 -32.598 1.00 28.26 78 LYS A N 1
ATOM 607 C CA . LYS A 1 79 ? 31.330 57.648 -32.323 1.00 26.86 78 LYS A CA 1
ATOM 608 C C . LYS A 1 79 ? 30.954 57.563 -30.832 1.00 25.90 78 LYS A C 1
ATOM 609 O O . LYS A 1 79 ? 30.368 58.500 -30.286 1.00 25.39 78 LYS A O 1
ATOM 615 N N . THR A 1 80 ? 31.284 56.451 -30.176 1.00 23.65 79 THR A N 1
ATOM 616 C CA . THR A 1 80 ? 31.102 56.376 -28.737 1.00 23.34 79 THR A CA 1
ATOM 617 C C . THR A 1 80 ? 31.946 57.438 -27.996 1.00 22.67 79 THR A C 1
ATOM 618 O O . THR A 1 80 ? 31.428 58.124 -27.122 1.00 21.11 79 THR A O 1
ATOM 622 N N . VAL A 1 81 ? 33.208 57.627 -28.377 1.00 22.60 80 VAL A N 1
ATOM 623 C CA . VAL A 1 81 ? 34.029 58.553 -27.654 1.00 23.35 80 VAL A CA 1
ATOM 624 C C . VAL A 1 81 ? 33.507 60.005 -27.757 1.00 24.94 80 VAL A C 1
ATOM 625 O O . VAL A 1 81 ? 33.472 60.735 -26.765 1.00 23.93 80 VAL A O 1
ATOM 629 N N . ILE A 1 82 ? 33.118 60.384 -28.976 1.00 25.49 81 ILE A N 1
ATOM 630 C CA . ILE A 1 82 ? 32.457 61.653 -29.268 1.00 27.16 81 ILE A CA 1
ATOM 631 C C . ILE A 1 82 ? 31.159 61.834 -28.476 1.00 26.72 81 ILE A C 1
ATOM 632 O O . ILE A 1 82 ? 30.792 62.954 -28.140 1.00 26.54 81 ILE A O 1
ATOM 637 N N . GLU A 1 83 ? 30.463 60.763 -28.150 1.00 26.71 82 GLU A N 1
ATOM 638 C CA . GLU A 1 83 ? 29.196 60.930 -27.389 1.00 27.25 82 GLU A CA 1
ATOM 639 C C . GLU A 1 83 ? 29.382 60.921 -25.877 1.00 26.22 82 GLU A C 1
ATOM 640 O O . GLU A 1 83 ? 28.711 61.664 -25.148 1.00 27.10 82 GLU A O 1
ATOM 646 N N . VAL A 1 84 ? 30.290 60.083 -25.397 1.00 24.56 83 VAL A N 1
ATOM 647 C CA . VAL A 1 84 ? 30.603 60.017 -23.969 1.00 23.50 83 VAL A CA 1
ATOM 648 C C . VAL A 1 84 ? 31.549 61.166 -23.515 1.00 23.05 83 VAL A C 1
ATOM 649 O O . VAL A 1 84 ? 31.429 61.684 -22.427 1.00 22.46 83 VAL A O 1
ATOM 653 N N . LYS A 1 85 ? 32.484 61.559 -24.355 1.00 22.94 84 LYS A N 1
ATOM 654 C CA . LYS A 1 85 ? 33.318 62.719 -24.071 1.00 22.82 84 LYS A CA 1
ATOM 655 C C . LYS A 1 85 ? 34.066 62.484 -22.739 1.00 22.35 84 LYS A C 1
ATOM 656 O O . LYS A 1 85 ? 34.057 63.301 -21.824 1.00 22.95 84 LYS A O 1
ATOM 662 N N . PRO A 1 86 ? 34.751 61.364 -22.646 1.00 21.79 85 PRO A N 1
ATOM 663 C CA . PRO A 1 86 ? 35.510 61.065 -21.440 1.00 21.17 85 PRO A CA 1
ATOM 664 C C . PRO A 1 86 ? 36.746 61.955 -21.333 1.00 20.47 85 PRO A C 1
ATOM 665 O O . PRO A 1 86 ? 37.210 62.432 -22.350 1.00 20.13 85 PRO A O 1
ATOM 669 N N . ASP A 1 87 ? 37.251 62.184 -20.115 1.00 20.20 86 ASP A N 1
ATOM 670 C CA . ASP A 1 87 ? 38.604 62.787 -19.942 1.00 20.52 86 ASP A CA 1
ATOM 671 C C . ASP A 1 87 ? 39.700 61.734 -20.106 1.00 19.19 86 ASP A C 1
ATOM 672 O O . ASP A 1 87 ? 40.858 62.032 -20.504 1.00 21.55 86 ASP A O 1
ATOM 677 N N . ILE A 1 88 ? 39.368 60.500 -19.725 1.00 19.28 87 ILE A N 1
ATOM 678 C CA . ILE A 1 88 ? 40.316 59.375 -19.737 1.00 17.63 87 ILE A CA 1
ATOM 679 C C . ILE A 1 88 ? 39.691 58.146 -20.274 1.00 18.04 87 ILE A C 1
ATOM 680 O O . ILE A 1 88 ? 38.519 57.828 -19.978 1.00 17.74 87 ILE A O 1
ATOM 685 N N . ILE A 1 89 ? 40.437 57.484 -21.141 1.00 17.80 88 ILE A N 1
ATOM 686 C CA . ILE A 1 89 ? 40.067 56.189 -21.651 1.00 17.72 88 ILE A CA 1
ATOM 687 C C . ILE A 1 89 ? 41.054 55.179 -21.105 1.00 18.10 88 ILE A C 1
ATOM 688 O O . ILE A 1 89 ? 42.318 55.343 -21.137 1.00 18.72 88 ILE A O 1
ATOM 693 N N . THR A 1 90 ? 40.464 54.144 -20.554 1.00 16.96 89 THR A N 1
ATOM 694 C CA . THR A 1 90 ? 41.200 53.085 -19.881 1.00 19.18 89 THR A CA 1
ATOM 695 C C . THR A 1 90 ? 41.332 51.814 -20.755 1.00 19.25 89 THR A C 1
ATOM 696 O O . THR A 1 90 ? 40.347 51.349 -21.316 1.00 18.24 89 THR A O 1
ATOM 700 N N . LEU A 1 91 ? 42.567 51.326 -20.914 1.00 19.03 90 LEU A N 1
ATOM 701 C CA . LEU A 1 91 ? 42.840 50.012 -21.558 1.00 20.93 90 LEU A CA 1
ATOM 702 C C . LEU A 1 91 ? 43.497 48.983 -20.577 1.00 21.27 90 LEU A C 1
ATOM 703 O O . LEU A 1 91 ? 44.122 49.363 -19.606 1.00 19.50 90 LEU A O 1
ATOM 708 N N . GLY A 1 92 ? 43.346 47.703 -20.861 1.00 22.87 91 GLY A N 1
ATOM 709 C CA . GLY A 1 92 ? 44.041 46.616 -20.142 1.00 25.16 91 GLY A CA 1
ATOM 710 C C . GLY A 1 92 ? 45.557 46.720 -20.294 1.00 26.99 91 GLY A C 1
ATOM 711 O O . GLY A 1 92 ? 46.041 47.307 -21.261 1.00 28.54 91 GLY A O 1
ATOM 712 N N . TYR A 1 93 ? 46.309 46.147 -19.363 1.00 29.34 92 TYR A N 1
ATOM 713 C CA . TYR A 1 93 ? 47.808 46.196 -19.347 1.00 30.98 92 TYR A CA 1
ATOM 714 C C . TYR A 1 93 ? 48.505 45.698 -20.664 1.00 32.46 92 TYR A C 1
ATOM 715 O O . TYR A 1 93 ? 49.593 46.202 -21.120 1.00 32.01 92 TYR A O 1
ATOM 724 N N . ASP A 1 94 ? 47.879 44.669 -21.228 1.00 33.27 93 ASP A N 1
ATOM 725 C CA . ASP A 1 94 ? 48.356 43.959 -22.404 1.00 35.18 93 ASP A CA 1
ATOM 726 C C . ASP A 1 94 ? 48.191 44.777 -23.720 1.00 34.83 93 ASP A C 1
ATOM 727 O O . ASP A 1 94 ? 48.786 44.418 -24.755 1.00 34.65 93 ASP A O 1
ATOM 732 N N . GLN A 1 95 ? 47.442 45.897 -23.679 1.00 34.37 94 GLN A N 1
ATOM 733 C CA . GLN A 1 95 ? 46.941 46.522 -24.912 1.00 34.12 94 GLN A CA 1
ATOM 734 C C . GLN A 1 95 ? 47.743 47.720 -25.444 1.00 34.01 94 GLN A C 1
ATOM 735 O O . GLN A 1 95 ? 47.180 48.752 -25.767 1.00 33.23 94 GLN A O 1
ATOM 741 N N . LYS A 1 96 ? 49.050 47.587 -25.569 1.00 34.70 95 LYS A N 1
ATOM 742 C CA . LYS A 1 96 ? 49.881 48.714 -26.025 1.00 35.63 95 LYS A CA 1
ATOM 743 C C . LYS A 1 96 ? 49.642 49.038 -27.495 1.00 35.65 95 LYS A C 1
ATOM 744 O O . LYS A 1 96 ? 49.845 50.184 -27.929 1.00 34.82 95 LYS A O 1
ATOM 750 N N . PHE A 1 97 ? 49.205 48.030 -28.248 1.00 35.53 96 PHE A N 1
ATOM 751 C CA . PHE A 1 97 ? 48.950 48.219 -29.659 1.00 35.96 96 PHE A CA 1
ATOM 752 C C . PHE A 1 97 ? 47.686 49.040 -29.806 1.00 35.30 96 PHE A C 1
ATOM 753 O O . PHE A 1 97 ? 47.705 50.046 -30.497 1.00 34.84 96 PHE A O 1
ATOM 761 N N . ASP A 1 98 ? 46.600 48.617 -29.155 1.00 34.35 97 ASP A N 1
ATOM 762 C CA . ASP A 1 98 ? 45.376 49.397 -29.185 1.00 35.19 97 ASP A CA 1
ATOM 763 C C . ASP A 1 98 ? 45.630 50.824 -28.649 1.00 34.89 97 ASP A C 1
ATOM 764 O O . ASP A 1 98 ? 45.048 51.781 -29.143 1.00 34.57 97 ASP A O 1
ATOM 769 N N . GLU A 1 99 ? 46.537 50.942 -27.675 1.00 33.78 98 GLU A N 1
ATOM 770 C CA . GLU A 1 99 ? 46.869 52.238 -27.092 1.00 33.30 98 GLU A CA 1
ATOM 771 C C . GLU A 1 99 ? 47.447 53.192 -28.134 1.00 31.94 98 GLU A C 1
ATOM 772 O O . GLU A 1 99 ? 46.978 54.319 -28.255 1.00 30.06 98 GLU A O 1
ATOM 778 N N . ALA A 1 100 ? 48.457 52.725 -28.865 1.00 31.89 99 ALA A N 1
ATOM 779 C CA . ALA A 1 100 ? 49.104 53.518 -29.904 1.00 31.54 99 ALA A CA 1
ATOM 780 C C . ALA A 1 100 ? 48.112 53.900 -31.009 1.00 31.54 99 ALA A C 1
ATOM 781 O O . ALA A 1 100 ? 48.096 55.036 -31.481 1.00 31.87 99 ALA A O 1
ATOM 783 N N . GLU A 1 101 ? 47.277 52.957 -31.406 1.00 30.99 100 GLU A N 1
ATOM 784 C CA . GLU A 1 101 ? 46.292 53.199 -32.469 1.00 32.09 100 GLU A CA 1
ATOM 785 C C . GLU A 1 101 ? 45.272 54.257 -32.056 1.00 30.29 100 GLU A C 1
ATOM 786 O O . GLU A 1 101 ? 44.929 55.120 -32.831 1.00 28.76 100 GLU A O 1
ATOM 792 N N . LEU A 1 102 ? 44.783 54.149 -30.818 1.00 28.49 101 LEU A N 1
ATOM 793 C CA . LEU A 1 102 ? 43.820 55.124 -30.301 1.00 27.24 101 LEU A CA 1
ATOM 794 C C . LEU A 1 102 ? 44.480 56.513 -30.163 1.00 25.49 101 LEU A C 1
ATOM 795 O O . LEU A 1 102 ? 43.857 57.544 -30.448 1.00 24.50 101 LEU A O 1
ATOM 800 N N . GLN A 1 103 ? 45.744 56.516 -29.746 1.00 23.94 102 GLN A N 1
ATOM 801 C CA . GLN A 1 103 ? 46.475 57.736 -29.604 1.00 24.12 102 GLN A CA 1
ATOM 802 C C . GLN A 1 103 ? 46.611 58.471 -30.946 1.00 23.86 102 GLN A C 1
ATOM 803 O O . GLN A 1 103 ? 46.419 59.681 -30.982 1.00 23.63 102 GLN A O 1
ATOM 809 N N . SER A 1 104 ? 46.918 57.762 -32.036 1.00 23.91 103 SER A N 1
ATOM 810 C CA . SER A 1 104 ? 47.005 58.417 -33.368 1.00 24.46 103 SER A CA 1
ATOM 811 C C . SER A 1 104 ? 45.684 59.040 -33.768 1.00 23.34 103 SER A C 1
ATOM 812 O O . SER A 1 104 ? 45.677 60.115 -34.336 1.00 21.84 103 SER A O 1
ATOM 815 N N . LYS A 1 105 ? 44.575 58.342 -33.497 1.00 23.05 104 LYS A N 1
ATOM 816 C CA . LYS A 1 105 ? 43.247 58.908 -33.797 1.00 23.52 104 LYS A CA 1
ATOM 817 C C . LYS A 1 105 ? 42.992 60.232 -33.048 1.00 22.46 104 LYS A C 1
ATOM 818 O O . LYS A 1 105 ? 42.614 61.238 -33.657 1.00 21.39 104 LYS A O 1
ATOM 824 N N . ILE A 1 106 ? 43.274 60.207 -31.742 1.00 21.75 105 ILE A N 1
ATOM 825 C CA . ILE A 1 106 ? 43.164 61.364 -30.862 1.00 21.45 105 ILE A CA 1
ATOM 826 C C . ILE A 1 106 ? 43.973 62.520 -31.384 1.00 20.29 105 ILE A C 1
ATOM 827 O O . ILE A 1 106 ? 43.455 63.628 -31.501 1.00 19.32 105 ILE A O 1
ATOM 832 N N . ASN A 1 107 ? 45.241 62.248 -31.688 1.00 20.15 106 ASN A N 1
ATOM 833 C CA . ASN A 1 107 ? 46.161 63.259 -32.130 1.00 20.62 106 ASN A CA 1
ATOM 834 C C . ASN A 1 107 ? 45.720 63.877 -33.459 1.00 20.27 106 ASN A C 1
ATOM 835 O O . ASN A 1 107 ? 45.816 65.064 -33.601 1.00 21.43 106 ASN A O 1
ATOM 840 N N . LYS A 1 108 ? 45.292 63.076 -34.436 1.00 19.70 107 LYS A N 1
ATOM 841 C CA . LYS A 1 108 ? 44.869 63.630 -35.720 1.00 20.20 107 LYS A CA 1
ATOM 842 C C . LYS A 1 108 ? 43.709 64.601 -35.522 1.00 19.83 107 LYS A C 1
ATOM 843 O O . LYS A 1 108 ? 43.667 65.670 -36.128 1.00 20.21 107 LYS A O 1
ATOM 849 N N . LEU A 1 109 ? 42.760 64.207 -34.684 1.00 18.99 108 LEU A N 1
ATOM 850 C CA . LEU A 1 109 ? 41.536 64.992 -34.480 1.00 19.56 108 LEU A CA 1
ATOM 851 C C . LEU A 1 109 ? 41.814 66.193 -33.549 1.00 19.73 108 LEU A C 1
ATOM 852 O O . LEU A 1 109 ? 41.205 67.259 -33.666 1.00 19.23 108 LEU A O 1
ATOM 857 N N . GLY A 1 110 ? 42.802 66.050 -32.657 1.00 19.77 109 GLY A N 1
ATOM 858 C CA . GLY A 1 110 ? 43.195 67.129 -31.728 1.00 18.27 109 GLY A CA 1
ATOM 859 C C . GLY A 1 110 ? 42.243 67.281 -30.531 1.00 17.43 109 GLY A C 1
ATOM 860 O O . GLY A 1 110 ? 42.072 68.379 -30.004 1.00 17.55 109 GLY A O 1
ATOM 861 N N . ILE A 1 111 ? 41.578 66.207 -30.146 1.00 17.11 110 ILE A N 1
ATOM 862 C CA . ILE A 1 111 ? 40.692 66.231 -28.991 1.00 16.65 110 ILE A CA 1
ATOM 863 C C . ILE A 1 111 ? 41.553 66.044 -27.763 1.00 17.38 110 ILE A C 1
ATOM 864 O O . ILE A 1 111 ? 42.682 65.586 -27.875 1.00 16.64 110 ILE A O 1
ATOM 869 N N . THR A 1 112 ? 41.036 66.444 -26.605 1.00 17.78 111 THR A N 1
ATOM 870 C CA . THR A 1 112 ? 41.748 66.265 -25.334 1.00 18.47 111 THR A CA 1
ATOM 871 C C . THR A 1 112 ? 41.210 65.059 -24.613 1.00 19.26 111 THR A C 1
ATOM 872 O O . THR A 1 112 ? 40.106 65.079 -24.084 1.00 20.40 111 THR A O 1
ATOM 876 N N . VAL A 1 113 ? 41.949 63.971 -24.655 1.00 19.60 112 VAL A N 1
ATOM 877 C CA . VAL A 1 113 ? 41.505 62.695 -24.049 1.00 20.39 112 VAL A CA 1
ATOM 878 C C . VAL A 1 113 ? 42.787 61.961 -23.724 1.00 20.10 112 VAL A C 1
ATOM 879 O O . VAL A 1 113 ? 43.668 61.884 -24.577 1.00 20.10 112 VAL A O 1
ATOM 883 N N . LYS A 1 114 ? 42.917 61.469 -22.496 1.00 20.32 113 LYS A N 1
ATOM 884 C CA . LYS A 1 114 ? 44.145 60.802 -22.052 1.00 19.56 113 LYS A CA 1
ATOM 885 C C . LYS A 1 114 ? 43.882 59.295 -22.070 1.00 19.51 113 LYS A C 1
ATOM 886 O O . LYS A 1 114 ? 42.812 58.812 -21.637 1.00 19.43 113 LYS A O 1
ATOM 892 N N . ILE A 1 115 ? 44.836 58.536 -22.568 1.00 19.22 114 ILE A N 1
ATOM 893 C CA . ILE A 1 115 ? 44.726 57.088 -22.565 1.00 20.38 114 ILE A CA 1
ATOM 894 C C . ILE A 1 115 ? 45.578 56.556 -21.417 1.00 19.98 114 ILE A C 1
ATOM 895 O O . ILE A 1 115 ? 46.772 56.915 -21.316 1.00 21.28 114 ILE A O 1
ATOM 900 N N . VAL A 1 116 ? 45.018 55.665 -20.601 1.00 19.10 115 VAL A N 1
ATOM 901 C CA . VAL A 1 116 ? 45.772 55.054 -19.493 1.00 19.64 115 VAL A CA 1
ATOM 902 C C . VAL A 1 116 ? 45.672 53.536 -19.510 1.00 21.11 115 VAL A C 1
ATOM 903 O O . VAL A 1 116 ? 44.573 52.974 -19.545 1.00 21.36 115 VAL A O 1
ATOM 907 N N . ARG A 1 117 ? 46.815 52.842 -19.520 1.00 21.22 116 ARG A N 1
ATOM 908 C CA . ARG A 1 117 ? 46.774 51.392 -19.343 1.00 21.76 116 ARG A CA 1
ATOM 909 C C . ARG A 1 117 ? 46.664 51.049 -17.842 1.00 22.04 116 ARG A C 1
ATOM 910 O O . ARG A 1 117 ? 47.404 51.597 -17.017 1.00 21.11 116 ARG A O 1
ATOM 918 N N . ILE A 1 118 ? 45.728 50.153 -17.498 1.00 21.63 117 ILE A N 1
ATOM 919 C CA . ILE A 1 118 ? 45.593 49.646 -16.143 1.00 21.32 117 ILE A CA 1
ATOM 920 C C . ILE A 1 118 ? 46.627 48.587 -15.807 1.00 22.14 117 ILE A C 1
ATOM 921 O O . ILE A 1 118 ? 47.041 47.853 -16.678 1.00 23.01 117 ILE A O 1
ATOM 926 N N . SER A 1 119 ? 47.040 48.516 -14.550 1.00 23.23 118 SER A N 1
ATOM 927 C CA . SER A 1 119 ? 48.067 47.537 -14.103 1.00 24.89 118 SER A CA 1
ATOM 928 C C . SER A 1 119 ? 47.623 46.103 -14.344 1.00 25.88 118 SER A C 1
ATOM 929 O O . SER A 1 119 ? 46.423 45.814 -14.378 1.00 24.42 118 SER A O 1
ATOM 932 N N . LYS A 1 120 ? 48.593 45.215 -14.508 1.00 28.42 119 LYS A N 1
ATOM 933 C CA . LYS A 1 120 ? 48.293 43.792 -14.752 1.00 30.78 119 LYS A CA 1
ATOM 934 C C . LYS A 1 120 ? 47.587 43.203 -13.529 1.00 31.56 119 LYS A C 1
ATOM 935 O O . LYS A 1 120 ? 47.996 43.475 -12.415 1.00 31.29 119 LYS A O 1
ATOM 941 N N . TYR A 1 121 ? 46.482 42.493 -13.702 1.00 33.18 120 TYR A N 1
ATOM 942 C CA . TYR A 1 121 ? 45.830 41.855 -12.556 1.00 35.70 120 TYR A CA 1
ATOM 943 C C . TYR A 1 121 ? 46.649 40.606 -12.091 1.00 37.39 120 TYR A C 1
ATOM 944 O O . TYR A 1 121 ? 47.257 39.953 -12.899 1.00 37.49 120 TYR A O 1
ATOM 953 N N . ASP A 1 122 ? 46.689 40.298 -10.809 1.00 40.53 121 ASP A N 1
ATOM 954 C CA . ASP A 1 122 ? 47.281 38.996 -10.341 1.00 43.00 121 ASP A CA 1
ATOM 955 C C . ASP A 1 122 ? 46.281 37.844 -10.316 1.00 43.40 121 ASP A C 1
ATOM 956 O O . ASP A 1 122 ? 45.465 37.773 -9.391 1.00 44.42 121 ASP A O 1
ATOM 961 N N . GLY B 1 1 ? 21.168 49.110 16.259 1.00 33.53 0 GLY B N 1
ATOM 962 C CA . GLY B 1 1 ? 20.059 50.013 15.786 1.00 32.12 0 GLY B CA 1
ATOM 963 C C . GLY B 1 1 ? 19.797 50.053 14.268 1.00 31.49 0 GLY B C 1
ATOM 964 O O . GLY B 1 1 ? 19.717 51.133 13.682 1.00 32.59 0 GLY B O 1
ATOM 965 N N . MET B 1 2 ? 19.668 48.902 13.628 1.00 30.02 1 MET B N 1
ATOM 966 C CA . MET B 1 2 ? 19.275 48.822 12.226 1.00 29.92 1 MET B CA 1
ATOM 967 C C . MET B 1 2 ? 18.748 47.424 11.914 1.00 27.50 1 MET B C 1
ATOM 968 O O . MET B 1 2 ? 19.085 46.468 12.612 1.00 25.95 1 MET B O 1
ATOM 973 N N . ILE B 1 3 ? 17.919 47.309 10.875 1.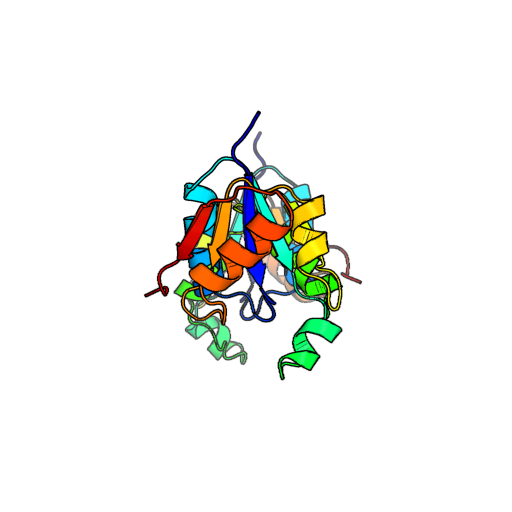00 24.32 2 ILE B N 1
ATOM 974 C CA . ILE B 1 3 ? 17.332 46.040 10.513 1.00 21.80 2 ILE B CA 1
ATOM 975 C C . ILE B 1 3 ? 18.337 45.356 9.626 1.00 21.90 2 ILE B C 1
ATOM 976 O O . ILE B 1 3 ? 18.710 45.847 8.538 1.00 21.19 2 ILE B O 1
ATOM 981 N N . ARG B 1 4 ? 18.791 44.210 10.096 1.00 21.42 3 ARG B N 1
ATOM 982 C CA . ARG B 1 4 ? 19.784 43.456 9.413 1.00 21.09 3 ARG B CA 1
ATOM 983 C C . ARG B 1 4 ? 19.165 42.253 8.683 1.00 20.82 3 ARG B C 1
ATOM 984 O O . ARG B 1 4 ? 18.454 41.444 9.311 1.00 19.84 3 ARG B O 1
ATOM 992 N N . VAL B 1 5 ? 19.455 42.139 7.377 1.00 19.20 4 VAL B N 1
ATOM 993 C CA . VAL B 1 5 ? 18.884 41.112 6.497 1.00 19.82 4 VAL B CA 1
ATOM 994 C C . VAL B 1 5 ? 19.994 40.169 6.066 1.00 19.49 4 VAL B C 1
ATOM 995 O O . VAL B 1 5 ? 21.079 40.635 5.669 1.00 21.24 4 VAL B O 1
ATOM 999 N N . MET B 1 6 ? 19.774 38.868 6.257 1.00 19.05 5 MET B N 1
ATOM 1000 C CA . MET B 1 6 ? 20.767 37.831 5.859 1.00 20.07 5 MET B CA 1
ATOM 1001 C C . MET B 1 6 ? 20.227 37.058 4.676 1.00 19.33 5 MET B C 1
ATOM 1002 O O . MET B 1 6 ? 19.124 36.514 4.707 1.00 19.58 5 MET B O 1
ATOM 1007 N N . ALA B 1 7 ? 21.006 37.054 3.610 1.00 18.31 6 ALA B N 1
ATOM 1008 C CA . ALA B 1 7 ? 20.781 36.254 2.414 1.00 18.35 6 ALA B CA 1
ATOM 1009 C C . ALA B 1 7 ? 21.950 35.293 2.243 1.00 18.99 6 ALA B C 1
ATOM 1010 O O . ALA B 1 7 ? 23.058 35.565 2.782 1.00 20.00 6 ALA B O 1
ATOM 1012 N N . THR B 1 8 ? 21.740 34.204 1.479 1.00 18.15 7 THR B N 1
ATOM 1013 C CA . THR B 1 8 ? 22.757 33.144 1.330 1.00 18.82 7 THR B CA 1
ATOM 1014 C C . THR B 1 8 ? 22.813 32.588 -0.075 1.00 18.27 7 THR B C 1
ATOM 1015 O O . THR B 1 8 ? 21.864 32.707 -0.847 1.00 19.02 7 THR B O 1
ATOM 1019 N N . GLY B 1 9 ? 23.899 31.918 -0.422 1.00 18.73 8 GLY B N 1
ATOM 1020 C CA . GLY B 1 9 ? 23.922 31.196 -1.677 1.00 18.32 8 GLY B CA 1
ATOM 1021 C C . GLY B 1 9 ? 25.339 30.904 -2.086 1.00 19.15 8 GLY B C 1
ATOM 1022 O O . GLY B 1 9 ? 26.281 31.186 -1.323 1.00 19.79 8 GLY B O 1
ATOM 1023 N N . VAL B 1 10 ? 25.508 30.358 -3.288 1.00 18.57 9 VAL B N 1
ATOM 1024 C CA . VAL B 1 10 ? 26.841 30.018 -3.800 1.00 18.39 9 VAL B CA 1
ATOM 1025 C C . VAL B 1 10 ? 27.399 31.177 -4.621 1.00 17.84 9 VAL B C 1
ATOM 1026 O O . VAL B 1 10 ? 28.579 31.506 -4.498 1.00 17.86 9 VAL B O 1
ATOM 1030 N N . PHE B 1 11 ? 26.569 31.747 -5.507 1.00 18.44 10 PHE B N 1
ATOM 1031 C CA . PHE B 1 11 ? 26.940 32.875 -6.397 1.00 19.18 10 PHE B CA 1
ATOM 1032 C C . PHE B 1 11 ? 28.169 32.588 -7.245 1.00 19.95 10 PHE B C 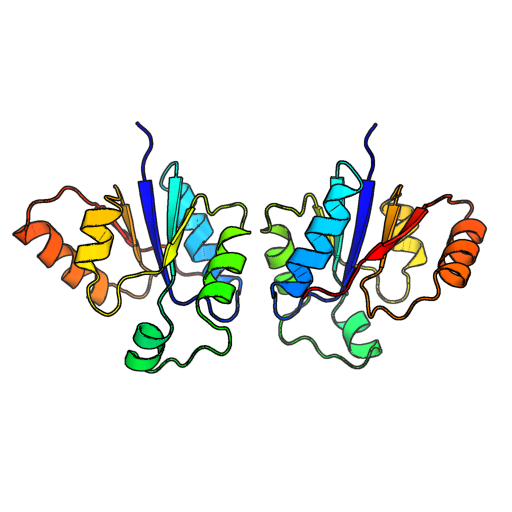1
ATOM 1033 O O . PHE B 1 11 ? 29.116 33.354 -7.243 1.00 21.29 10 PHE B O 1
ATOM 1041 N N . ASP B 1 12 ? 28.140 31.467 -7.949 1.00 21.58 11 ASP B N 1
ATOM 1042 C CA . ASP B 1 12 ? 29.255 31.064 -8.806 1.00 21.97 11 ASP B CA 1
ATOM 1043 C C . ASP B 1 12 ? 29.310 31.927 -10.093 1.00 22.64 11 ASP B C 1
ATOM 1044 O O . ASP B 1 12 ? 30.267 32.664 -10.305 1.00 22.97 11 ASP B O 1
ATOM 1049 N N . ILE B 1 13 ? 28.279 31.835 -10.922 1.00 23.18 12 ILE B N 1
ATOM 1050 C CA . ILE B 1 13 ? 28.137 32.711 -12.127 1.00 23.98 12 ILE B CA 1
ATOM 1051 C C . ILE B 1 13 ? 27.077 33.762 -11.818 1.00 22.96 12 ILE B C 1
ATOM 1052 O O . ILE B 1 13 ? 25.878 33.436 -11.716 1.00 22.91 12 ILE B O 1
ATOM 1057 N N . LEU B 1 14 ? 27.521 35.000 -11.596 1.00 22.48 13 LEU B N 1
ATOM 1058 C CA . LEU B 1 14 ? 26.598 36.056 -11.240 1.00 22.24 13 LEU B CA 1
ATOM 1059 C C . LEU B 1 14 ? 25.629 36.326 -12.406 1.00 20.54 13 LEU B C 1
ATOM 1060 O O . LEU B 1 14 ? 26.017 36.391 -13.570 1.00 19.65 13 LEU B O 1
ATOM 1065 N N . HIS B 1 15 ? 24.386 36.550 -12.070 1.00 19.31 14 HIS B N 1
ATOM 1066 C CA . HIS B 1 15 ? 23.371 36.766 -13.065 1.00 18.76 14 HIS B CA 1
ATOM 1067 C C . HIS B 1 15 ? 22.210 37.561 -12.458 1.00 19.34 14 HIS B C 1
ATOM 1068 O O . HIS B 1 15 ? 22.109 37.727 -11.267 1.00 20.22 14 HIS B O 1
ATOM 1075 N N . LEU B 1 16 ? 21.351 38.078 -13.301 1.00 19.81 15 LEU B N 1
ATOM 1076 C CA . LEU B 1 16 ? 20.334 38.987 -12.851 1.00 21.13 15 LEU B CA 1
ATOM 1077 C C . LEU B 1 16 ? 19.364 38.369 -11.878 1.00 19.47 15 LEU B C 1
ATOM 1078 O O . LEU B 1 16 ? 18.816 39.078 -11.050 1.00 20.55 15 LEU B O 1
ATOM 1083 N N . GLY B 1 17 ? 19.169 37.069 -11.936 1.00 19.05 16 GLY B N 1
ATOM 1084 C CA . GLY B 1 17 ? 18.376 36.374 -10.907 1.00 19.51 16 GLY B CA 1
ATOM 1085 C C . GLY B 1 17 ? 18.955 36.552 -9.493 1.00 19.62 16 GLY B C 1
ATOM 1086 O O . GLY B 1 17 ? 18.205 36.701 -8.523 1.00 19.24 16 GLY B O 1
ATO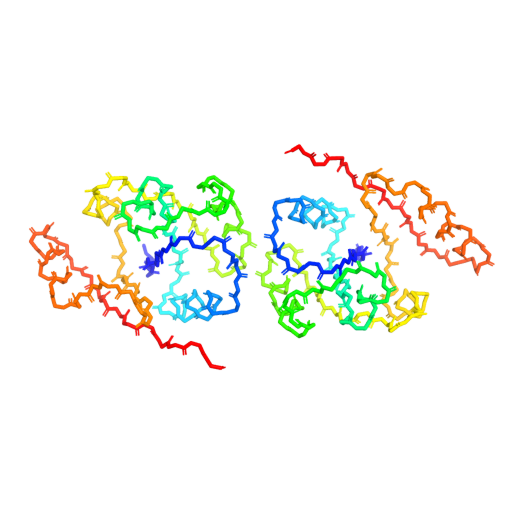M 1087 N N . HIS B 1 18 ? 20.284 36.527 -9.374 1.00 18.74 17 HIS B N 1
ATOM 1088 C CA . HIS B 1 18 ? 20.939 36.844 -8.097 1.00 19.79 17 HIS B CA 1
ATOM 1089 C C . HIS B 1 18 ? 20.623 38.245 -7.644 1.00 20.08 17 HIS B C 1
ATOM 1090 O O . HIS B 1 18 ? 20.231 38.483 -6.508 1.00 20.86 17 HIS B O 1
ATOM 1097 N N . ILE B 1 19 ? 20.745 39.188 -8.584 1.00 20.68 18 ILE B N 1
ATOM 1098 C CA . ILE B 1 19 ? 20.507 40.573 -8.325 1.00 19.64 18 ILE B CA 1
ATOM 1099 C C . ILE B 1 19 ? 19.058 40.731 -7.847 1.00 20.09 18 ILE B C 1
ATOM 1100 O O . ILE B 1 19 ? 18.793 41.428 -6.861 1.00 18.29 18 ILE B O 1
ATOM 1105 N N . HIS B 1 20 ? 18.121 40.091 -8.525 1.00 20.03 19 HIS B N 1
ATOM 1106 C CA . HIS B 1 20 ? 16.721 40.137 -8.040 1.00 20.06 19 HIS B CA 1
ATOM 1107 C C . HIS B 1 20 ? 16.607 39.625 -6.576 1.00 20.27 19 HIS B C 1
ATOM 1108 O O . HIS B 1 20 ? 15.969 40.286 -5.707 1.00 20.58 19 HIS B O 1
ATOM 1115 N N . TYR B 1 21 ? 17.230 38.484 -6.284 1.00 19.53 20 TYR B N 1
ATOM 1116 C CA . TYR B 1 21 ? 17.173 37.927 -4.935 1.00 19.76 20 TYR B CA 1
ATOM 1117 C C . TYR B 1 21 ? 17.791 38.924 -3.935 1.00 19.83 20 TYR B C 1
ATOM 1118 O O . TYR B 1 21 ? 17.209 39.186 -2.894 1.00 17.48 20 TYR B O 1
ATOM 1127 N N . LEU B 1 22 ? 18.974 39.473 -4.250 1.00 19.58 21 LEU B N 1
ATOM 1128 C CA . LEU B 1 22 ? 19.646 40.358 -3.310 1.00 19.44 21 LEU B CA 1
ATOM 1129 C C . LEU B 1 22 ? 18.915 41.688 -3.123 1.00 19.90 21 LEU B C 1
ATOM 1130 O O . LEU B 1 22 ? 18.813 42.184 -1.971 1.00 19.97 21 LEU B O 1
ATOM 1135 N N . LYS B 1 23 ? 18.366 42.277 -4.199 1.00 21.09 22 LYS B N 1
ATOM 1136 C CA . LYS B 1 23 ? 17.677 43.565 -4.088 1.00 20.60 22 LYS B CA 1
ATOM 1137 C C . LYS B 1 23 ? 16.376 43.444 -3.353 1.00 20.69 22 LYS B C 1
ATOM 1138 O O . LYS B 1 23 ? 16.003 44.354 -2.606 1.00 19.72 22 LYS B O 1
ATOM 1144 N N . GLU B 1 24 ? 15.647 42.375 -3.619 1.00 20.17 23 GLU B N 1
ATOM 1145 C CA . GLU B 1 24 ? 14.398 42.133 -2.873 1.00 21.81 23 GLU B CA 1
ATOM 1146 C C . GLU B 1 24 ? 14.715 41.905 -1.379 1.00 21.17 23 GLU B C 1
ATOM 1147 O O . GLU B 1 24 ? 13.917 42.256 -0.522 1.00 19.42 23 GLU B O 1
ATOM 1153 N N . SER B 1 25 ? 15.921 41.400 -1.083 1.00 20.46 24 SER B N 1
ATOM 1154 C CA . SER B 1 25 ? 16.300 41.127 0.298 1.00 20.91 24 SER B CA 1
ATOM 1155 C C . SER B 1 25 ? 16.634 42.462 1.011 1.00 21.53 24 SER B C 1
ATOM 1156 O O . SER B 1 25 ? 16.175 42.730 2.149 1.00 21.44 24 SER B O 1
ATOM 1159 N N . LYS B 1 26 ? 17.413 43.295 0.326 1.00 22.50 25 LYS B N 1
ATOM 1160 C CA . LYS B 1 26 ? 17.807 44.613 0.831 1.00 22.38 25 LYS B CA 1
ATOM 1161 C C . LYS B 1 26 ? 16.580 45.491 1.115 1.00 22.02 25 LYS B C 1
ATOM 1162 O O . LYS B 1 26 ? 16.519 46.190 2.169 1.00 22.99 25 LYS B O 1
ATOM 1168 N N . LYS B 1 27 ? 15.571 45.404 0.280 1.00 19.96 26 LYS B N 1
ATOM 1169 C CA . LYS B 1 27 ? 14.378 46.196 0.505 1.00 20.83 26 LYS B CA 1
ATOM 1170 C C . LYS B 1 27 ? 13.749 45.977 1.857 1.00 19.24 26 LYS B C 1
ATOM 1171 O O . LYS B 1 27 ? 13.073 46.825 2.341 1.00 18.64 26 LYS B O 1
ATOM 1177 N N . LEU B 1 28 ? 13.938 44.824 2.435 1.00 20.24 27 LEU B N 1
ATOM 1178 C CA . LEU B 1 28 ? 13.286 44.451 3.677 1.00 21.15 27 LEU B CA 1
ATOM 1179 C C . LEU B 1 28 ? 13.896 45.086 4.910 1.00 20.45 27 LEU B C 1
ATOM 1180 O O . LEU B 1 28 ? 13.329 44.991 5.989 1.00 20.88 27 LEU B O 1
ATOM 1185 N N . GLY B 1 29 ? 15.067 45.671 4.782 1.00 20.74 28 GLY B N 1
ATOM 1186 C CA . GLY B 1 29 ? 15.715 46.254 5.951 1.00 21.27 28 GLY B CA 1
ATOM 1187 C C . GLY B 1 29 ? 16.641 47.403 5.610 1.00 21.27 28 GLY B C 1
ATOM 1188 O O . GLY B 1 29 ? 16.342 48.164 4.684 1.00 22.43 28 GLY B O 1
ATOM 1189 N N . ASP B 1 30 ? 17.730 47.546 6.387 1.00 21.65 29 ASP B N 1
ATOM 1190 C CA . ASP B 1 30 ? 18.730 48.621 6.238 1.00 21.74 29 ASP B CA 1
ATOM 1191 C C . ASP B 1 30 ? 20.065 48.083 5.786 1.00 21.95 29 ASP B C 1
ATOM 1192 O O . ASP B 1 30 ? 20.818 48.755 5.078 1.00 23.24 29 ASP B O 1
ATOM 1197 N N . GLU B 1 31 ? 20.414 46.917 6.248 1.00 21.16 30 GLU B N 1
ATOM 1198 C CA . GLU B 1 31 ? 21.733 46.355 5.957 1.00 22.30 30 GLU B CA 1
ATOM 1199 C C . GLU B 1 31 ? 21.592 44.905 5.393 1.00 21.98 30 GLU B C 1
ATOM 1200 O O . GLU B 1 31 ? 20.887 44.075 5.974 1.00 22.31 30 GLU B O 1
ATOM 1206 N N . LEU B 1 32 ? 22.317 44.589 4.321 1.00 20.70 31 LEU B N 1
ATOM 1207 C CA . LEU B 1 32 ? 22.296 43.267 3.695 1.00 19.97 31 LEU B CA 1
ATOM 1208 C C . LEU B 1 32 ? 23.631 42.639 3.882 1.00 20.08 31 LEU B C 1
ATOM 1209 O O . LEU B 1 32 ? 24.660 43.177 3.394 1.00 18.70 31 LEU B O 1
ATOM 1214 N N . VAL B 1 33 ? 23.586 41.506 4.573 1.00 19.16 32 VAL B N 1
ATOM 1215 C CA . VAL B 1 33 ? 24.712 40.666 4.815 1.00 20.34 32 VAL B CA 1
ATOM 1216 C C . VAL B 1 33 ? 24.494 39.412 3.998 1.00 19.86 32 VAL B C 1
ATOM 1217 O O . VAL B 1 33 ? 23.426 38.760 4.079 1.00 19.28 32 VAL B O 1
ATOM 1221 N N . VAL B 1 34 ? 25.479 39.083 3.164 1.00 19.99 33 VAL B N 1
ATOM 1222 C CA . VAL B 1 34 ? 25.353 37.929 2.295 1.00 19.11 33 VAL B CA 1
ATOM 1223 C C . VAL B 1 34 ? 26.289 36.858 2.760 1.00 20.30 33 VAL B C 1
ATOM 1224 O O . VAL B 1 34 ? 27.495 37.133 2.892 1.00 20.77 33 VAL B O 1
ATOM 1228 N N . VAL B 1 35 ? 25.784 35.636 2.980 1.00 20.55 34 VAL B N 1
ATOM 1229 C CA . VAL B 1 35 ? 26.658 34.517 3.395 1.00 20.78 34 VAL B CA 1
ATOM 1230 C C . VAL B 1 35 ? 26.894 33.633 2.170 1.00 20.98 34 VAL B C 1
ATOM 1231 O O . VAL B 1 35 ? 25.966 33.050 1.604 1.00 21.93 34 VAL B O 1
ATOM 1235 N N . VAL B 1 36 ? 28.156 33.573 1.753 1.00 21.82 35 VAL B N 1
ATOM 1236 C CA . VAL B 1 36 ? 28.581 32.882 0.558 1.00 21.28 35 VAL B CA 1
ATOM 1237 C C . VAL B 1 36 ? 29.076 31.486 0.929 1.00 21.92 35 VAL B C 1
ATOM 1238 O O . VAL B 1 36 ? 29.956 31.332 1.798 1.00 20.81 35 VAL B O 1
ATOM 1242 N N . ALA B 1 37 ? 28.506 30.462 0.278 1.00 21.92 36 ALA B N 1
ATOM 1243 C CA . ALA B 1 37 ? 28.793 29.075 0.599 1.00 22.57 36 ALA B CA 1
ATOM 1244 C C . ALA B 1 37 ? 30.276 28.751 0.401 1.00 23.00 36 ALA B C 1
ATOM 1245 O O . ALA B 1 37 ? 30.903 29.198 -0.568 1.00 20.10 36 ALA B O 1
ATOM 1247 N N . ARG B 1 38 ? 30.832 27.972 1.327 1.00 22.75 37 ARG B N 1
ATOM 1248 C CA . ARG B 1 38 ? 32.175 27.433 1.133 1.00 25.07 37 ARG B CA 1
ATOM 1249 C C . ARG B 1 38 ? 32.158 26.441 0.000 1.00 24.24 37 ARG B C 1
ATOM 1250 O O . ARG B 1 38 ? 31.133 25.826 -0.252 1.00 24.38 37 ARG B O 1
ATOM 1258 N N . ASP B 1 39 ? 33.293 26.265 -0.646 1.00 25.34 38 ASP B N 1
ATOM 1259 C CA . ASP B 1 39 ? 33.443 25.276 -1.710 1.00 26.92 38 ASP B CA 1
ATOM 1260 C C . ASP B 1 39 ? 33.079 23.886 -1.214 1.00 28.49 38 ASP B C 1
ATOM 1261 O O . ASP B 1 39 ? 32.386 23.131 -1.915 1.00 29.27 38 ASP B O 1
ATOM 1266 N N . SER B 1 40 ? 33.524 23.546 0.003 1.00 29.65 39 SER B N 1
ATOM 1267 C CA . SER B 1 40 ? 33.196 22.254 0.583 1.00 30.57 39 SER B CA 1
ATOM 1268 C C . SER B 1 40 ? 31.673 22.140 0.769 1.00 31.37 39 SER B C 1
ATOM 1269 O O . SER B 1 40 ? 31.081 21.136 0.382 1.00 31.16 39 SER B O 1
ATOM 1272 N N . THR B 1 41 ? 31.041 23.176 1.306 1.00 32.43 40 THR B N 1
ATOM 1273 C CA . THR B 1 41 ? 29.587 23.172 1.478 1.00 33.58 40 THR B CA 1
ATOM 1274 C C . THR B 1 41 ? 28.905 22.992 0.125 1.00 35.46 40 THR B C 1
ATOM 1275 O O . THR B 1 41 ? 27.956 22.223 -0.005 1.00 35.97 40 THR B O 1
ATOM 1279 N N . ALA B 1 42 ? 29.405 23.686 -0.891 1.00 36.66 41 ALA B N 1
ATOM 1280 C CA . ALA B 1 42 ? 28.796 23.590 -2.209 1.00 38.11 41 ALA B CA 1
ATOM 1281 C C . ALA B 1 42 ? 28.911 22.161 -2.773 1.00 39.58 41 ALA B C 1
ATOM 1282 O O . ALA B 1 42 ? 27.949 21.650 -3.323 1.00 39.19 41 ALA B O 1
ATOM 1284 N N . ARG B 1 43 ? 30.076 21.536 -2.634 1.00 41.98 42 ARG B N 1
ATOM 1285 C CA . ARG B 1 43 ? 30.282 20.147 -3.088 1.00 44.45 42 ARG B CA 1
ATOM 1286 C C . ARG B 1 43 ? 29.357 19.167 -2.400 1.00 45.68 42 ARG B C 1
ATOM 1287 O O . ARG B 1 43 ? 28.763 18.299 -3.040 1.00 45.93 42 ARG B O 1
ATOM 1295 N N . ASN B 1 44 ? 29.254 19.294 -1.089 1.00 46.99 43 ASN B N 1
ATOM 1296 C CA . ASN B 1 44 ? 28.333 18.458 -0.337 1.00 48.56 43 ASN B CA 1
ATOM 1297 C C . ASN B 1 44 ? 26.879 18.668 -0.786 1.00 49.43 43 ASN B C 1
ATOM 1298 O O . ASN B 1 44 ? 25.998 17.921 -0.390 1.00 49.99 43 ASN B O 1
ATOM 1303 N N . ASN B 1 45 ? 26.622 19.684 -1.599 1.00 50.57 44 ASN B N 1
ATOM 1304 C CA . ASN B 1 45 ? 25.314 19.834 -2.244 1.00 51.58 44 ASN B CA 1
ATOM 1305 C C . ASN B 1 45 ? 25.353 19.572 -3.750 1.00 51.75 44 ASN B C 1
ATOM 1306 O O . ASN B 1 45 ? 24.534 20.106 -4.506 1.00 52.52 44 ASN B O 1
ATOM 1311 N N . GLY B 1 46 ? 26.305 18.745 -4.182 1.00 51.86 45 GLY B N 1
ATOM 1312 C CA . GLY B 1 46 ? 26.400 18.322 -5.580 1.00 51.91 45 GLY B CA 1
ATOM 1313 C C . GLY B 1 46 ? 26.647 19.434 -6.580 1.00 51.97 45 GLY B C 1
ATOM 1314 O O . GLY B 1 46 ? 26.149 19.377 -7.695 1.00 52.84 45 GLY B O 1
ATOM 1315 N N . LYS B 1 47 ? 27.401 20.455 -6.173 1.00 51.33 46 LYS B N 1
ATOM 1316 C CA . LYS B 1 47 ? 27.879 21.501 -7.074 1.00 50.85 46 LYS B CA 1
ATOM 1317 C C . LYS B 1 47 ? 29.358 21.691 -6.813 1.00 49.49 46 LYS B C 1
ATOM 1318 O O . LYS B 1 47 ? 29.774 21.781 -5.667 1.00 50.66 46 LYS B O 1
ATOM 1324 N N . ILE B 1 48 ? 30.167 21.746 -7.849 1.00 47.33 47 ILE B N 1
ATOM 1325 C CA . ILE B 1 48 ? 31.548 22.124 -7.651 1.00 45.53 47 ILE B CA 1
ATOM 1326 C C . ILE B 1 48 ? 31.686 23.475 -8.302 1.00 43.58 47 ILE B C 1
ATOM 1327 O O . ILE B 1 48 ? 31.740 23.580 -9.507 1.00 43.84 47 ILE B O 1
ATOM 1332 N N . PRO B 1 49 ? 31.727 24.532 -7.499 1.00 40.55 48 PRO B N 1
ATOM 1333 C CA . PRO B 1 49 ? 31.740 25.823 -8.123 1.00 38.66 48 PRO B CA 1
ATOM 1334 C C . PRO B 1 49 ? 32.884 25.982 -9.092 1.00 36.97 48 PRO B C 1
ATOM 1335 O O . PRO B 1 49 ? 33.975 25.502 -8.825 1.00 36.06 48 PRO B O 1
ATOM 1339 N N . ILE B 1 50 ? 32.610 26.676 -10.198 1.00 35.47 49 ILE B N 1
ATOM 1340 C CA . ILE B 1 50 ? 33.616 27.049 -11.170 1.00 34.43 49 ILE B CA 1
ATOM 1341 C C . ILE B 1 50 ? 34.585 28.037 -10.545 1.00 33.72 49 ILE B C 1
ATOM 1342 O O . ILE B 1 50 ? 35.774 27.983 -10.809 1.00 33.45 49 ILE B O 1
ATOM 1347 N N . PHE B 1 51 ? 34.090 28.959 -9.722 1.00 31.88 50 PHE B N 1
ATOM 1348 C CA . PHE B 1 51 ? 34.988 29.911 -9.082 1.00 31.33 50 PHE B CA 1
ATOM 1349 C C . PHE B 1 51 ? 35.155 29.508 -7.609 1.00 29.77 50 PHE B C 1
ATOM 1350 O O . PHE B 1 51 ? 34.197 29.059 -6.969 1.00 28.80 50 PHE B O 1
ATOM 1358 N N . ASP B 1 52 ? 36.351 29.674 -7.072 1.00 28.72 51 ASP B N 1
ATOM 1359 C CA . ASP B 1 52 ? 36.583 29.321 -5.686 1.00 29.50 51 ASP B CA 1
ATOM 1360 C C . ASP B 1 52 ? 35.853 30.274 -4.723 1.00 28.27 51 ASP B C 1
ATOM 1361 O O . ASP B 1 52 ? 35.316 31.314 -5.109 1.00 27.73 51 ASP B O 1
ATOM 1366 N N . GLU B 1 53 ? 35.819 29.880 -3.469 1.00 27.49 52 GLU B N 1
ATOM 1367 C CA . GLU B 1 53 ? 35.021 30.557 -2.469 1.00 26.73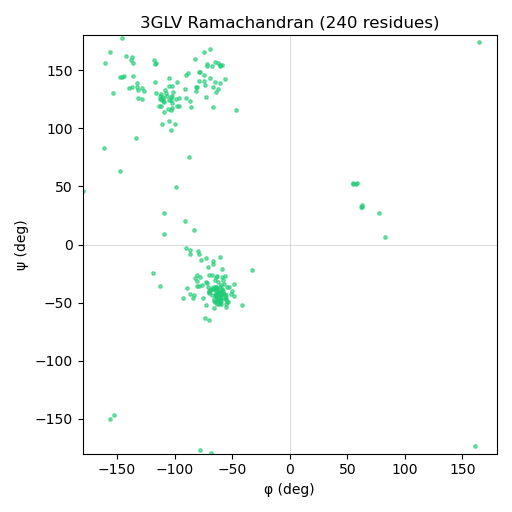 52 GLU B CA 1
ATOM 1368 C C . GLU B 1 53 ? 35.515 31.968 -2.274 1.00 27.00 52 GLU B C 1
ATOM 1369 O O . GLU B 1 53 ? 34.720 32.862 -2.095 1.00 26.08 52 GLU B O 1
ATOM 1375 N N . ASN B 1 54 ? 36.820 32.180 -2.352 1.00 27.78 53 ASN B N 1
ATOM 1376 C CA . ASN B 1 54 ? 37.356 33.524 -2.151 1.00 28.58 53 ASN B CA 1
ATOM 1377 C C . ASN B 1 54 ? 37.023 34.440 -3.297 1.00 27.93 53 ASN B C 1
ATOM 1378 O O . ASN B 1 54 ? 36.753 35.616 -3.085 1.00 28.77 53 ASN B O 1
ATOM 1383 N N . SER B 1 55 ? 37.030 33.910 -4.511 1.00 27.56 54 SER B N 1
ATOM 1384 C CA . SER B 1 55 ? 36.654 34.705 -5.661 1.00 27.21 54 SER B CA 1
ATOM 1385 C C . SER B 1 55 ? 35.160 35.034 -5.681 1.00 25.90 54 SER B C 1
ATOM 1386 O O . SER B 1 55 ? 34.799 36.185 -6.016 1.00 25.90 54 SER B O 1
ATOM 1389 N N . ARG B 1 56 ? 34.316 34.061 -5.327 1.00 24.51 55 ARG B N 1
ATOM 1390 C CA . ARG B 1 56 ? 32.859 34.265 -5.270 1.00 24.49 55 ARG B CA 1
ATOM 1391 C C . ARG B 1 56 ? 32.497 35.305 -4.218 1.00 25.30 55 ARG B C 1
ATOM 1392 O O . ARG B 1 56 ? 31.626 36.144 -4.466 1.00 26.36 55 ARG B O 1
ATOM 1400 N N . LEU B 1 57 ? 33.200 35.292 -3.074 1.00 25.26 56 LEU B N 1
ATOM 1401 C CA . LEU B 1 57 ? 32.975 36.259 -1.981 1.00 24.60 56 LEU B CA 1
ATOM 1402 C C . LEU B 1 57 ? 33.347 37.685 -2.416 1.00 24.37 56 LEU B C 1
ATOM 1403 O O . LEU B 1 57 ? 32.568 38.626 -2.235 1.00 24.33 56 LEU B O 1
ATOM 1408 N N . ALA B 1 58 ? 34.515 37.821 -3.036 1.00 24.10 57 ALA B N 1
ATOM 1409 C CA . ALA B 1 58 ? 35.020 39.117 -3.468 1.00 23.60 57 ALA B CA 1
ATOM 1410 C C . ALA B 1 58 ? 34.154 39.747 -4.529 1.00 23.43 57 ALA B C 1
ATOM 1411 O O . ALA B 1 58 ? 33.902 40.955 -4.513 1.00 24.09 57 ALA B O 1
ATOM 1413 N N . LEU B 1 59 ? 33.665 38.948 -5.463 1.00 23.02 58 LEU B N 1
ATOM 1414 C CA . LEU B 1 59 ? 32.790 39.480 -6.468 1.00 22.56 58 LEU B CA 1
ATOM 1415 C C . LEU B 1 59 ? 31.468 39.917 -5.878 1.00 21.41 58 LEU B C 1
ATOM 1416 O O . LEU B 1 59 ? 30.975 40.975 -6.187 1.00 20.27 58 LEU B O 1
ATOM 1421 N N . ILE B 1 60 ? 30.892 39.126 -5.005 1.00 21.59 59 ILE B N 1
ATOM 1422 C CA . ILE B 1 60 ? 29.617 39.508 -4.382 1.00 21.11 59 ILE B CA 1
ATOM 1423 C C . ILE B 1 60 ? 29.754 40.848 -3.605 1.00 20.45 59 ILE B C 1
ATOM 1424 O O . ILE B 1 60 ? 28.829 41.675 -3.572 1.00 20.01 59 ILE B O 1
ATOM 1429 N N . SER B 1 61 ? 30.930 41.066 -3.001 1.00 19.61 60 SER B N 1
ATOM 1430 C CA . SER B 1 61 ? 31.232 42.248 -2.210 1.00 19.84 60 SER B CA 1
ATOM 1431 C C . SER B 1 61 ? 31.271 43.519 -3.044 1.00 19.96 60 SER B C 1
ATOM 1432 O O . SER B 1 61 ? 31.153 44.609 -2.478 1.00 19.25 60 SER B O 1
ATOM 1435 N N . GLU B 1 62 ? 31.379 43.378 -4.376 1.00 19.49 61 GLU B N 1
ATOM 1436 C CA . GLU B 1 62 ? 31.468 44.506 -5.286 1.00 19.11 61 GLU B CA 1
ATOM 1437 C C . GLU B 1 62 ? 30.126 45.043 -5.719 1.00 19.07 61 GLU B C 1
ATOM 1438 O O . GLU B 1 62 ? 30.063 46.015 -6.508 1.00 20.61 61 GLU B O 1
ATOM 1444 N N . LEU B 1 63 ? 29.058 44.384 -5.305 1.00 19.09 62 LEU B N 1
ATOM 1445 C CA . LEU B 1 63 ? 27.714 44.835 -5.675 1.00 18.22 62 LEU B CA 1
ATOM 1446 C C . LEU B 1 63 ? 27.186 45.956 -4.815 1.00 19.74 62 LEU B C 1
ATOM 1447 O O . LEU B 1 63 ? 27.308 45.934 -3.553 1.00 20.23 62 LEU B O 1
ATOM 1452 N N . LYS B 1 64 ? 26.588 46.948 -5.483 1.00 19.30 63 LYS B N 1
ATOM 1453 C CA . LYS B 1 64 ? 26.022 48.089 -4.787 1.00 20.93 63 LYS B CA 1
ATOM 1454 C C . LYS B 1 64 ? 25.101 47.639 -3.655 1.00 20.17 63 LYS B C 1
ATOM 1455 O O . LYS B 1 64 ? 25.126 48.235 -2.578 1.00 18.71 63 LYS B O 1
ATOM 1461 N N . VAL B 1 65 ? 24.273 46.621 -3.890 1.00 19.26 64 VAL B N 1
ATOM 1462 C CA . VAL B 1 65 ? 23.247 46.289 -2.870 1.00 21.20 64 VAL B CA 1
ATOM 1463 C C . VAL B 1 65 ? 23.779 45.485 -1.696 1.00 21.65 64 VAL B C 1
ATOM 1464 O O . VAL B 1 65 ? 23.048 45.319 -0.711 1.00 22.07 64 VAL B O 1
ATOM 1468 N N . VAL B 1 66 ? 25.068 45.068 -1.757 1.00 22.26 65 VAL B N 1
ATOM 1469 C CA . VAL B 1 66 ? 25.653 44.248 -0.710 1.00 22.45 65 VAL B CA 1
ATOM 1470 C C . VAL B 1 66 ? 26.474 45.087 0.293 1.00 23.50 65 VAL B C 1
ATOM 1471 O O . VAL B 1 66 ? 27.463 45.704 -0.090 1.00 21.03 65 VAL B O 1
ATOM 1475 N N . ASP B 1 67 ? 26.075 45.079 1.574 1.00 23.91 66 ASP B N 1
ATOM 1476 C CA . ASP B 1 67 ? 26.761 45.904 2.572 1.00 24.38 66 ASP B CA 1
ATOM 1477 C C . ASP B 1 67 ? 27.928 45.148 3.107 1.00 24.93 66 ASP B C 1
ATOM 1478 O O . ASP B 1 67 ? 28.980 45.720 3.288 1.00 24.94 66 ASP B O 1
ATOM 1483 N N . ARG B 1 68 ? 27.741 43.858 3.372 1.00 25.51 67 ARG B N 1
ATOM 1484 C CA . ARG B 1 68 ? 28.817 42.996 3.881 1.00 26.18 67 ARG B CA 1
ATOM 1485 C C . ARG B 1 68 ? 28.619 41.589 3.336 1.00 24.80 67 ARG B C 1
ATOM 1486 O O . ARG B 1 68 ? 27.496 41.107 3.223 1.00 23.93 67 ARG B O 1
ATOM 1494 N N . ALA B 1 69 ? 29.717 40.918 3.035 1.00 24.45 68 ALA B N 1
ATOM 1495 C CA . ALA B 1 69 ? 29.669 39.537 2.618 1.00 24.46 68 ALA B CA 1
ATOM 1496 C C . ALA B 1 69 ? 30.704 38.765 3.400 1.00 24.48 68 ALA B C 1
ATOM 1497 O O . ALA B 1 69 ? 31.788 39.257 3.626 1.00 25.11 68 ALA B O 1
ATOM 1499 N N . ILE B 1 70 ? 30.341 37.558 3.831 1.00 24.49 69 ILE B N 1
ATOM 1500 C CA . ILE B 1 70 ? 31.214 36.687 4.598 1.00 24.57 69 ILE B CA 1
ATOM 1501 C C . ILE B 1 70 ? 31.059 35.276 4.090 1.00 24.46 69 ILE B C 1
ATOM 1502 O O . ILE B 1 70 ? 30.022 34.937 3.521 1.00 23.22 69 ILE B O 1
ATOM 1507 N N . LEU B 1 71 ? 32.053 34.436 4.349 1.00 24.21 70 LEU B N 1
ATOM 1508 C CA . LEU B 1 71 ? 31.905 33.026 4.038 1.00 25.02 70 LEU B CA 1
ATOM 1509 C C . LEU B 1 71 ? 31.062 32.320 5.099 1.00 25.97 70 LEU B C 1
ATOM 1510 O O . LEU B 1 71 ? 31.065 32.703 6.257 1.00 25.40 70 LEU B O 1
ATOM 1515 N N . GLY B 1 72 ? 30.319 31.295 4.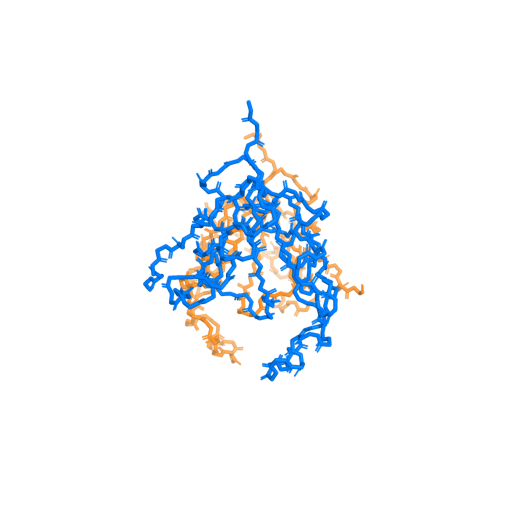691 1.00 27.11 71 GLY B N 1
ATOM 1516 C CA . GLY B 1 72 ? 29.659 30.402 5.631 1.00 28.17 71 GLY B CA 1
ATOM 1517 C C . GLY B 1 72 ? 30.639 29.544 6.411 1.00 29.74 71 GLY B C 1
ATOM 1518 O O . GLY B 1 72 ? 31.869 29.640 6.251 1.00 29.00 71 GLY B O 1
ATOM 1519 N N . HIS B 1 73 ? 30.071 28.712 7.268 1.00 32.30 72 HIS B N 1
ATOM 1520 C CA . HIS B 1 73 ? 30.824 27.731 8.071 1.00 34.72 72 HIS B CA 1
ATOM 1521 C C . HIS B 1 73 ? 30.457 26.358 7.579 1.00 37.16 72 HIS B C 1
ATOM 1522 O O . HIS B 1 73 ? 29.283 25.963 7.670 1.00 38.28 72 HIS B O 1
ATOM 1529 N N . GLU B 1 74 ? 31.449 25.617 7.099 1.00 39.76 73 GLU B N 1
ATOM 1530 C CA . GLU B 1 74 ? 31.260 24.199 6.765 1.00 41.67 73 GLU B CA 1
ATOM 1531 C C . GLU B 1 74 ? 30.507 23.441 7.885 1.00 42.47 73 GLU B C 1
ATOM 1532 O O . GLU B 1 74 ? 30.963 23.381 9.040 1.00 42.25 73 GLU B O 1
ATOM 1538 N N . GLY B 1 75 ? 29.313 22.957 7.531 1.00 43.57 74 GLY B N 1
ATOM 1539 C CA . GLY B 1 75 ? 28.525 22.054 8.356 1.00 44.38 74 GLY B CA 1
ATOM 1540 C C . GLY B 1 75 ? 27.682 22.671 9.447 1.00 45.46 74 GLY B C 1
ATOM 1541 O O . GLY B 1 75 ? 27.055 21.934 10.224 1.00 45.95 74 GLY B O 1
ATOM 1542 N N . ASP B 1 76 ? 27.616 24.005 9.490 1.00 46.17 75 ASP B N 1
ATOM 1543 C CA . ASP B 1 76 ? 27.186 24.710 10.705 1.00 46.66 75 ASP B CA 1
ATOM 1544 C C . ASP B 1 76 ? 26.425 26.046 10.474 1.00 47.30 75 ASP B C 1
ATOM 1545 O O . ASP B 1 76 ? 26.884 27.128 10.903 1.00 47.09 75 ASP B O 1
ATOM 1550 N N . MET B 1 77 ? 25.255 25.977 9.830 1.00 47.94 76 MET B N 1
ATOM 1551 C CA . MET B 1 77 ? 24.471 27.200 9.583 1.00 48.55 76 MET B CA 1
ATOM 1552 C C . MET B 1 77 ? 23.985 27.825 10.900 1.00 46.75 76 MET B C 1
ATOM 1553 O O . MET B 1 77 ? 23.832 29.053 10.994 1.00 47.31 76 MET B O 1
ATOM 1558 N N . MET B 1 78 ? 23.748 26.972 11.896 1.00 43.95 77 MET B N 1
ATOM 1559 C CA . MET B 1 78 ? 23.543 27.394 13.276 1.00 42.42 77 MET B CA 1
ATOM 1560 C C . MET B 1 78 ? 24.512 28.493 13.694 1.00 39.31 77 MET B C 1
ATOM 1561 O O . MET B 1 78 ? 24.107 29.527 14.225 1.00 38.37 77 MET B O 1
ATOM 1566 N N . LYS B 1 79 ? 25.797 28.263 13.490 1.00 36.51 78 LYS B N 1
ATOM 1567 C CA . LYS B 1 79 ? 26.778 29.216 13.967 1.00 34.69 78 LYS B CA 1
ATOM 1568 C C . LYS B 1 79 ? 26.776 30.513 13.150 1.00 32.71 78 LYS B C 1
ATOM 1569 O O . LYS B 1 79 ? 27.027 31.589 13.680 1.00 32.02 78 LYS B O 1
ATOM 1575 N N . THR B 1 80 ? 26.492 30.436 11.854 1.00 30.94 79 THR B N 1
ATOM 1576 C CA . THR B 1 80 ? 26.475 31.653 11.071 1.00 29.14 79 THR B CA 1
ATOM 1577 C C . THR B 1 80 ? 25.378 32.586 11.609 1.00 28.53 79 THR B C 1
ATOM 1578 O O . THR B 1 80 ? 25.618 33.752 11.872 1.00 26.15 79 THR B O 1
ATOM 1582 N N . VAL B 1 81 ? 24.186 32.042 11.785 1.00 28.51 80 VAL B N 1
ATOM 1583 C CA . VAL B 1 81 ? 23.068 32.843 12.232 1.00 28.62 80 VAL B CA 1
ATOM 1584 C C . VAL B 1 81 ? 23.342 33.399 13.640 1.00 28.08 80 VAL B C 1
ATOM 1585 O O . VAL B 1 81 ? 23.062 34.568 13.890 1.00 26.55 80 VAL B O 1
ATOM 1589 N N . ILE B 1 82 ? 23.967 32.605 14.521 1.00 28.04 81 ILE B N 1
ATOM 1590 C CA . ILE B 1 82 ? 24.360 33.107 15.840 1.00 28.25 81 ILE B CA 1
ATOM 1591 C C . ILE B 1 82 ? 25.328 34.264 15.738 1.00 28.04 81 ILE B C 1
ATOM 1592 O O . ILE B 1 82 ? 25.191 35.216 16.462 1.00 27.85 81 ILE B O 1
ATOM 1597 N N . GLU B 1 83 ? 26.293 34.189 14.837 1.00 28.07 82 GLU B N 1
ATOM 1598 C CA . GLU B 1 83 ? 27.279 35.260 14.689 1.00 27.92 82 GLU B CA 1
ATOM 1599 C C . GLU B 1 83 ? 26.733 36.508 13.957 1.00 27.41 82 GLU B C 1
ATOM 1600 O O . GLU B 1 83 ? 27.136 37.621 14.284 1.00 26.47 82 GLU B O 1
ATOM 1606 N N . VAL B 1 84 ? 25.841 36.331 12.964 1.00 25.49 83 VAL B N 1
ATOM 1607 C CA . VAL B 1 84 ? 25.311 37.471 12.177 1.00 24.25 83 VAL B CA 1
ATOM 1608 C C . VAL B 1 84 ? 24.156 38.228 12.916 1.00 25.12 83 VAL B C 1
ATOM 1609 O O . VAL B 1 84 ? 24.008 39.464 12.823 1.00 25.91 83 VAL B O 1
ATOM 1613 N N . LYS B 1 85 ? 23.338 37.486 13.638 1.00 24.62 84 LYS B N 1
ATOM 1614 C CA . LYS B 1 85 ? 22.233 38.059 14.382 1.00 25.32 84 LYS B CA 1
ATOM 1615 C C . LYS B 1 85 ? 21.265 38.837 13.501 1.00 24.17 84 LYS B C 1
ATOM 1616 O O . LYS B 1 85 ? 20.968 39.979 13.775 1.00 25.24 84 LYS B O 1
ATOM 1622 N N . PRO B 1 86 ? 20.784 38.220 12.433 1.00 22.58 85 PRO B N 1
ATOM 1623 C CA . PRO B 1 86 ? 19.924 38.938 11.525 1.00 21.71 85 PRO B CA 1
ATOM 1624 C C . PRO B 1 86 ? 18.572 39.161 12.185 1.00 21.31 85 PRO B C 1
ATOM 1625 O O . PRO B 1 86 ? 18.167 38.375 13.032 1.00 19.36 85 PRO B O 1
ATOM 1629 N N . ASP B 1 87 ? 17.880 40.206 11.766 1.00 20.38 86 ASP B N 1
ATOM 1630 C CA . ASP B 1 87 ? 16.460 40.352 12.087 1.00 19.84 86 ASP B CA 1
ATOM 1631 C C . ASP B 1 87 ? 15.638 39.541 11.121 1.00 19.37 86 ASP B C 1
ATOM 1632 O O . ASP B 1 87 ? 14.510 39.090 11.440 1.00 19.00 86 ASP B O 1
ATOM 1637 N N . ILE B 1 88 ? 16.178 39.388 9.911 1.00 18.56 87 ILE B N 1
ATOM 1638 C CA . ILE B 1 88 ? 15.454 38.757 8.812 1.00 18.19 87 ILE B CA 1
ATOM 1639 C C . ILE B 1 88 ? 16.387 37.849 8.019 1.00 18.03 87 ILE B C 1
ATOM 1640 O O . ILE B 1 88 ? 17.514 38.238 7.709 1.00 18.86 87 ILE B O 1
ATOM 1645 N N . ILE B 1 89 ? 15.928 36.644 7.694 1.00 17.99 88 ILE B N 1
ATOM 1646 C CA . ILE B 1 89 ? 16.667 35.732 6.812 1.00 18.04 88 ILE B CA 1
ATOM 1647 C C . ILE B 1 89 ? 15.804 35.549 5.571 1.00 18.52 88 ILE B C 1
ATOM 1648 O O . ILE B 1 89 ? 14.590 35.265 5.675 1.00 17.55 88 ILE B O 1
ATOM 1653 N N . THR B 1 90 ? 16.409 35.719 4.401 1.00 17.63 89 THR B N 1
ATOM 1654 C CA . THR B 1 90 ? 15.667 35.562 3.154 1.00 18.16 89 THR B CA 1
ATOM 1655 C C . THR B 1 90 ? 16.014 34.250 2.465 1.00 19.49 89 THR B C 1
ATOM 1656 O O . THR B 1 90 ? 17.191 33.878 2.386 1.00 20.00 89 THR B O 1
ATOM 1660 N N . LEU B 1 91 ? 14.982 33.574 1.972 1.00 19.48 90 LEU B N 1
ATOM 1661 C CA . LEU B 1 91 ? 15.151 32.307 1.216 1.00 21.16 90 LEU B CA 1
ATOM 1662 C C . LEU B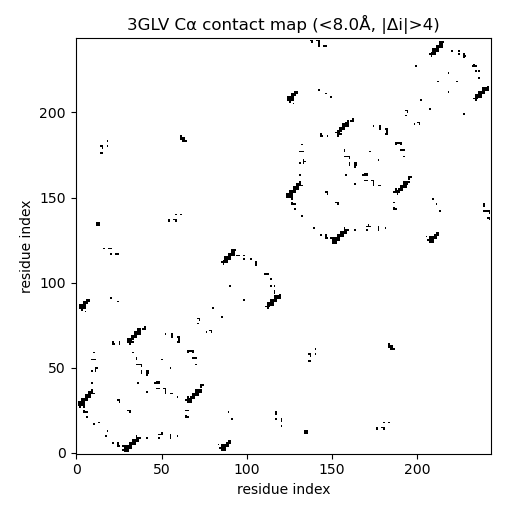 1 91 ? 14.899 32.525 -0.253 1.00 20.50 90 LEU B C 1
ATOM 1663 O O . LEU B 1 91 ? 13.905 33.098 -0.630 1.00 20.84 90 LEU B O 1
ATOM 1668 N N . GLY B 1 92 ? 15.836 32.114 -1.086 1.00 21.56 91 GLY B N 1
ATOM 1669 C CA . GLY B 1 92 ? 15.626 32.173 -2.543 1.00 22.03 91 GLY B CA 1
ATOM 1670 C C . GLY B 1 92 ? 14.423 31.325 -2.932 1.00 22.09 91 GLY B C 1
ATOM 1671 O O . GLY B 1 92 ? 14.065 30.386 -2.220 1.00 21.95 91 GLY B O 1
ATOM 1672 N N . TYR B 1 93 ? 13.795 31.657 -4.048 1.00 23.32 92 TYR B N 1
ATOM 1673 C CA . TYR B 1 93 ? 12.649 30.890 -4.583 1.00 23.60 92 TYR B CA 1
ATOM 1674 C C . TYR B 1 93 ? 12.874 29.365 -4.659 1.00 23.41 92 TYR B C 1
ATOM 1675 O O . TYR B 1 93 ? 11.933 28.613 -4.517 1.00 23.71 92 TYR B O 1
ATOM 1684 N N . ASP B 1 94 ? 14.091 28.923 -4.937 1.00 23.73 93 ASP B N 1
ATOM 1685 C CA . ASP B 1 94 ? 14.353 27.502 -5.081 1.00 24.92 93 ASP B CA 1
ATOM 1686 C C . ASP B 1 94 ? 15.174 26.884 -3.931 1.00 25.75 93 ASP B C 1
ATOM 1687 O O . ASP B 1 94 ? 15.595 25.766 -4.057 1.00 24.57 93 ASP B O 1
ATOM 1692 N N . GLN B 1 95 ? 15.428 27.591 -2.836 1.00 26.20 94 GLN B N 1
ATOM 1693 C CA . GLN B 1 95 ? 16.367 27.070 -1.852 1.00 28.01 94 GLN B CA 1
ATOM 1694 C C . GLN B 1 95 ? 15.660 26.017 -1.021 1.00 30.39 94 GLN B C 1
ATOM 1695 O O . GLN B 1 95 ? 14.477 26.145 -0.680 1.00 29.42 94 GLN B O 1
ATOM 1701 N N . LYS B 1 96 ? 16.387 24.954 -0.716 1.00 33.37 95 LYS B N 1
ATOM 1702 C CA . LYS B 1 96 ? 15.791 23.801 -0.058 1.00 36.44 95 LYS B CA 1
ATOM 1703 C C . LYS B 1 96 ? 15.789 23.928 1.470 1.00 37.45 95 LYS B C 1
ATOM 1704 O O . LYS B 1 96 ? 16.592 23.314 2.152 1.00 38.62 95 LYS B O 1
ATOM 1710 N N . PHE B 1 97 ? 14.885 24.750 1.984 1.00 38.88 96 PHE B N 1
ATOM 1711 C CA . PHE B 1 97 ? 14.556 24.791 3.412 1.00 40.27 96 PHE B CA 1
ATOM 1712 C C . PHE B 1 97 ? 13.059 24.866 3.517 1.00 41.99 96 PHE B C 1
ATOM 1713 O O . PHE B 1 97 ? 12.405 25.481 2.681 1.00 41.50 96 PHE B O 1
ATOM 1721 N N . ASP B 1 98 ? 12.510 24.229 4.543 1.00 44.38 97 ASP B N 1
ATOM 1722 C CA . ASP B 1 98 ? 11.125 24.466 4.932 1.00 46.16 97 ASP B CA 1
ATOM 1723 C C . ASP B 1 98 ? 11.125 25.670 5.890 1.00 46.79 97 ASP B C 1
ATOM 1724 O O . ASP B 1 98 ? 11.808 25.607 6.916 1.00 47.69 97 ASP B O 1
ATOM 1729 N N . GLU B 1 99 ? 10.364 26.733 5.585 1.00 47.30 98 GLU B N 1
ATOM 1730 C CA . GLU B 1 99 ? 10.254 27.891 6.490 1.00 47.95 98 GLU B CA 1
ATOM 1731 C C . GLU B 1 99 ? 9.923 27.451 7.935 1.00 48.18 98 GLU B C 1
ATOM 1732 O O . GLU B 1 99 ? 10.466 27.998 8.887 1.00 48.09 98 GLU B O 1
ATOM 1738 N N . ALA B 1 100 ? 9.051 26.455 8.091 1.00 48.27 99 ALA B N 1
ATOM 1739 C CA . ALA B 1 100 ? 8.637 26.005 9.425 1.00 48.05 99 ALA B CA 1
ATOM 1740 C C . ALA B 1 100 ? 9.814 25.378 10.169 1.00 47.82 99 ALA B C 1
ATOM 1741 O O . ALA B 1 100 ? 10.160 25.794 11.289 1.00 47.83 99 ALA B O 1
ATOM 1743 N N . GLU B 1 101 ? 10.433 24.389 9.536 1.00 47.25 100 GLU B N 1
ATOM 1744 C CA . GLU B 1 101 ? 11.584 23.717 10.125 1.00 46.85 100 GLU B CA 1
ATOM 1745 C C . GLU B 1 101 ? 12.701 24.694 10.472 1.00 45.60 100 GLU B C 1
ATOM 1746 O O . GLU B 1 101 ? 13.294 24.613 11.558 1.00 45.00 100 GLU B O 1
ATOM 1752 N N . LEU B 1 102 ? 13.007 25.599 9.543 1.00 44.09 101 LEU B N 1
ATOM 1753 C CA . LEU B 1 102 ? 14.100 26.541 9.761 1.00 42.99 101 LEU B CA 1
ATOM 1754 C C . LEU B 1 102 ? 13.792 27.388 10.991 1.00 43.35 101 LEU B C 1
ATOM 1755 O O . LEU B 1 102 ? 14.660 27.608 11.823 1.00 42.87 101 LEU B O 1
ATOM 1760 N N . GLN B 1 103 ? 12.538 27.823 11.090 1.00 44.08 102 GLN B N 1
ATOM 1761 C CA . GLN B 1 103 ? 12.048 28.693 12.169 1.00 45.08 102 GLN B CA 1
ATOM 1762 C C . GLN B 1 103 ? 12.144 28.020 13.535 1.00 44.89 102 GLN B C 1
ATOM 1763 O O . GLN B 1 103 ? 12.678 28.586 14.504 1.00 44.43 102 GLN B O 1
ATOM 1769 N N . SER B 1 104 ? 11.609 26.814 13.613 1.00 45.14 103 SER B N 1
ATOM 1770 C CA . SER B 1 104 ? 11.660 26.070 14.864 1.00 44.95 103 SER B CA 1
ATOM 1771 C C . SER B 1 104 ? 13.118 25.800 15.232 1.00 44.02 103 SER B C 1
ATOM 1772 O O . SER B 1 104 ? 13.497 26.026 16.357 1.00 43.21 103 SER B O 1
ATOM 1775 N N . LYS B 1 105 ? 13.948 25.413 14.262 1.00 42.88 104 LYS B N 1
ATOM 1776 C CA . LYS B 1 105 ? 15.395 25.233 14.509 1.00 42.40 104 LYS B CA 1
ATOM 1777 C C . LYS B 1 105 ? 16.013 26.489 15.123 1.00 40.91 104 LYS B C 1
ATOM 1778 O O . LYS B 1 105 ? 16.720 26.422 16.122 1.00 40.52 104 LYS B O 1
ATOM 1784 N N . ILE B 1 106 ? 15.736 27.641 14.519 1.00 39.20 105 ILE B N 1
ATOM 1785 C CA . ILE B 1 106 ? 16.310 28.896 14.991 1.00 37.73 105 ILE B CA 1
ATOM 1786 C C . ILE B 1 106 ? 15.746 29.256 16.377 1.00 36.79 105 ILE B C 1
ATOM 1787 O O . ILE B 1 106 ? 16.473 29.737 17.241 1.00 36.34 105 ILE B O 1
ATOM 1792 N N . ASN B 1 107 ? 14.469 28.978 16.599 1.00 36.53 106 ASN B N 1
ATOM 1793 C CA . ASN B 1 107 ? 13.853 29.230 17.897 1.00 36.66 106 ASN B CA 1
ATOM 1794 C C . ASN B 1 107 ? 14.442 28.336 18.995 1.00 37.28 106 ASN B C 1
ATOM 1795 O O . ASN B 1 107 ? 14.616 28.798 20.137 1.00 36.47 106 ASN B O 1
ATOM 1800 N N . LYS B 1 108 ? 14.777 27.079 18.674 1.00 37.67 107 LYS B N 1
ATOM 1801 C CA . LYS B 1 108 ? 15.469 26.229 19.670 1.00 38.52 107 LYS B CA 1
ATOM 1802 C C . LYS B 1 108 ? 16.781 26.879 20.104 1.00 38.06 107 LYS B C 1
ATOM 1803 O O . LYS B 1 108 ? 17.238 26.648 21.203 1.00 38.84 107 LYS B O 1
ATOM 1809 N N . LEU B 1 109 ? 17.407 27.681 19.249 1.00 37.37 108 LEU B N 1
ATOM 1810 C CA . LEU B 1 109 ? 18.639 28.357 19.666 1.00 36.89 108 LEU B CA 1
ATOM 1811 C C . LEU B 1 109 ? 18.339 29.629 20.452 1.00 35.97 108 LEU B C 1
ATOM 1812 O O . LEU B 1 109 ? 19.246 30.437 20.651 1.00 36.36 108 LEU B O 1
ATOM 1817 N N . GLY B 1 110 ? 17.082 29.822 20.865 1.00 34.56 109 GLY B N 1
ATOM 1818 C CA . GLY B 1 110 ? 16.645 31.056 21.545 1.00 33.60 109 GLY B CA 1
ATOM 1819 C C . GLY B 1 110 ? 16.783 32.337 20.711 1.00 32.88 109 GLY B C 1
ATOM 1820 O O . GLY B 1 110 ? 17.057 33.393 21.255 1.00 33.35 109 GLY B O 1
ATOM 1821 N N . ILE B 1 111 ? 16.624 32.254 19.387 1.00 31.61 110 ILE B N 1
ATOM 1822 C CA . ILE B 1 111 ? 16.744 33.427 18.527 1.00 30.78 110 ILE B CA 1
ATOM 1823 C C . ILE B 1 111 ? 15.391 33.640 17.869 1.00 29.22 110 ILE B C 1
ATOM 1824 O O . ILE B 1 111 ? 14.752 32.661 17.476 1.00 30.47 110 ILE B O 1
ATOM 1829 N N . THR B 1 112 ? 14.950 34.884 17.748 1.00 26.58 111 THR B N 1
ATOM 1830 C CA . THR B 1 112 ? 13.718 35.233 17.019 1.00 25.19 111 THR B CA 1
ATOM 1831 C C . THR B 1 112 ? 14.113 35.957 15.727 1.00 24.56 111 THR B C 1
ATOM 1832 O O . THR B 1 112 ? 14.815 36.965 15.772 1.00 22.73 111 THR B O 1
ATOM 1836 N N . VAL B 1 113 ? 13.680 35.424 14.587 1.00 23.60 112 VAL B N 1
ATOM 1837 C CA . VAL B 1 113 ? 14.006 35.952 13.268 1.00 24.17 112 VAL B CA 1
ATOM 1838 C C . VAL B 1 113 ? 12.785 35.781 12.360 1.00 23.56 112 VAL B C 1
ATOM 1839 O O . VAL B 1 113 ? 12.035 34.813 12.465 1.00 23.63 112 VAL B O 1
ATOM 1843 N N . LYS B 1 114 ? 12.587 36.733 11.470 1.00 22.51 113 LYS B N 1
ATOM 1844 C CA . LYS B 1 114 ? 11.572 36.623 10.449 1.00 22.14 113 LYS B CA 1
ATOM 1845 C C . LYS B 1 114 ? 12.208 35.978 9.231 1.00 22.08 113 LYS B C 1
ATOM 1846 O O . LYS B 1 114 ? 13.300 36.344 8.843 1.00 21.71 113 LYS B O 1
ATOM 1852 N N . ILE B 1 115 ? 11.520 34.994 8.666 1.00 22.00 114 ILE B N 1
ATOM 1853 C CA . ILE B 1 115 ? 11.975 34.241 7.496 1.00 21.64 114 ILE B CA 1
ATOM 1854 C C . ILE B 1 115 ? 11.065 34.597 6.332 1.00 21.57 114 ILE B C 1
ATOM 1855 O O . ILE B 1 115 ? 9.822 34.506 6.453 1.00 21.52 114 ILE B O 1
ATOM 1860 N N . VAL B 1 116 ? 11.663 35.048 5.232 1.00 20.49 115 VAL B N 1
ATOM 1861 C CA . VAL B 1 116 ? 10.889 35.495 4.079 1.00 19.63 115 VAL B CA 1
ATOM 1862 C C . VAL B 1 116 ? 11.353 34.757 2.808 1.00 20.80 115 VAL B C 1
ATOM 1863 O O . VAL B 1 116 ? 12.562 34.676 2.531 1.00 20.20 115 VAL B O 1
ATOM 1867 N N . ARG B 1 117 ? 10.396 34.241 2.029 1.00 21.21 116 ARG B N 1
ATOM 1868 C CA . ARG B 1 117 ? 10.737 33.603 0.741 1.00 22.04 116 ARG B CA 1
ATOM 1869 C C . ARG B 1 117 ? 10.725 34.620 -0.394 1.00 20.77 116 ARG B C 1
ATOM 1870 O O . ARG B 1 117 ? 9.738 35.294 -0.577 1.00 19.88 116 ARG B O 1
ATOM 1878 N N . ILE B 1 118 ? 11.806 34.734 -1.153 1.00 20.57 117 ILE B N 1
ATOM 1879 C CA . ILE B 1 118 ? 11.825 35.710 -2.248 1.00 21.34 117 ILE B CA 1
ATOM 1880 C C . ILE B 1 118 ? 11.295 35.056 -3.551 1.00 21.97 117 ILE B C 1
ATOM 1881 O O . ILE B 1 118 ? 11.467 33.870 -3.781 1.00 21.96 117 ILE B O 1
ATOM 1886 N N . SER B 1 119 ? 10.616 35.854 -4.360 1.00 22.82 118 SER B N 1
ATOM 1887 C CA . SER B 1 119 ? 10.092 35.420 -5.649 1.00 23.55 118 SER B CA 1
ATOM 1888 C C . SER B 1 119 ? 11.192 35.044 -6.659 1.00 23.59 118 SER B C 1
ATOM 1889 O O . SER B 1 119 ? 12.355 35.445 -6.556 1.00 23.35 118 SER B O 1
ATOM 1892 N N . LYS B 1 120 ? 10.811 34.223 -7.619 1.00 25.14 119 LYS B N 1
ATOM 1893 C CA . LYS B 1 120 ? 11.664 33.925 -8.777 1.00 25.31 119 LYS B CA 1
ATOM 1894 C C . LYS B 1 120 ? 11.763 35.159 -9.661 1.00 25.55 119 LYS B C 1
ATOM 1895 O O . LYS B 1 120 ? 10.812 35.907 -9.780 1.00 25.36 119 LYS B O 1
ATOM 1901 N N . TYR B 1 121 ? 12.926 35.400 -10.256 1.00 25.44 120 TYR B N 1
ATOM 1902 C CA . TYR B 1 121 ? 13.083 36.530 -11.138 1.00 26.29 120 TYR B CA 1
ATOM 1903 C C . TYR B 1 121 ? 12.363 36.286 -12.483 1.00 28.24 120 TYR B C 1
ATOM 1904 O O . TYR B 1 121 ? 12.528 35.241 -13.081 1.00 27.23 120 TYR B O 1
ATOM 1913 N N . ASP B 1 122 ? 11.652 37.251 -13.032 1.00 30.48 121 ASP B N 1
ATOM 1914 C CA . ASP B 1 122 ? 11.163 36.973 -14.356 1.00 33.24 121 ASP B CA 1
ATOM 1915 C C . ASP B 1 122 ? 11.496 37.987 -15.435 1.00 33.56 121 ASP B C 1
ATOM 1916 O O . ASP B 1 122 ? 11.679 39.164 -15.152 1.00 35.71 121 ASP B O 1
#

InterPro domains:
  IPR004821 Cytidyltransferase-like domain [PF01467] (6-132)
  IPR004821 Cytidyltransferase-like domain [TIGR00125] (3-66)
  IPR014729 Rossmann-like alpha/beta/alpha sandwich fold [G3DSA:3.40.50.620] (1-121)
  IPR024902 FAD synthase RibL [MF_02115] (2-139)
  IPR050385 Archaeal FAD synthase [PTHR43793] (3-138)

CATH classification: 3.40.50.620